Protein AF-A0A954MUM0-F1 (afdb_monomer_lite)

Sequence (205 aa):
MTLSQLLKEIFRGDIQFRGEQYLKKEQVTLSRITSEDIHGLVTDGREYQTHLHRDDNDLRMYCSCRPDSKTDVLCKHVWGTILAVDQARILPSSIKPGYLPPFAVASDGFSATEIDWDDDDLDFPTGGGQRYQMPTTQAIAAPSLRVWDEQLLKLRETLHAKDSARSTETREREIRYEIDLTLSREQGQLVIETSQRQRRGNGEW

Foldseek 3Di:
DAQCVLCVVVADPVLLVLLVVQLVVVQKDWDDADQFKTWIWGPDVHIKIKMWGHDQQDIAIDIPV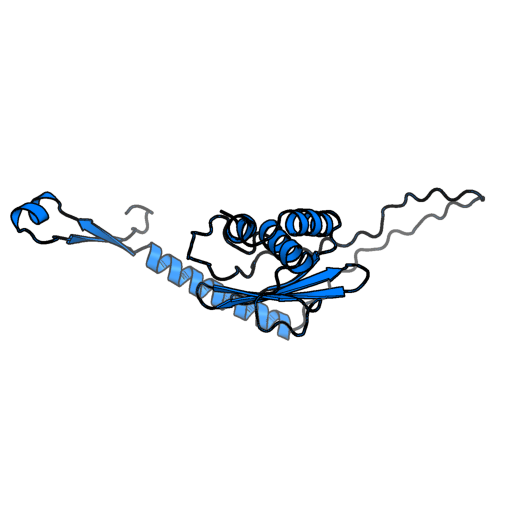CHPDPGHDRGSRRSNHSVVLRVVPQDPPDDDRRGDGGRHPPPDDPPVPPPPPDDDDDDDDDDDDDDDDDDDDDDDDDDDDDPVVVVVVVVVVVVVVVVVVVVVQVVQKDKDWDWDPVVCVVVVHTDIDIDIHGQDPVRHD

Radius of gyration: 26.94 Å; chains: 1; bounding box: 59×34×96 Å

pLDDT: mean 76.28, std 19.37, range [31.67, 96.06]

Structure (mmCIF, N/CA/C/O backbone):
data_AF-A0A954MUM0-F1
#
_entry.id   AF-A0A954MUM0-F1
#
loop_
_atom_site.group_PDB
_atom_site.id
_atom_site.type_symbol
_atom_site.label_atom_id
_atom_site.label_alt_id
_atom_site.label_comp_id
_atom_site.label_asym_id
_atom_site.label_entity_id
_atom_site.label_seq_id
_atom_site.pdbx_PDB_ins_code
_atom_site.Cartn_x
_atom_site.Cartn_y
_atom_site.Cartn_z
_atom_site.occupancy
_atom_site.B_iso_or_equiv
_atom_site.auth_seq_id
_atom_site.auth_comp_id
_atom_site.auth_asym_id
_atom_site.auth_atom_id
_atom_site.pdbx_PDB_model_num
ATOM 1 N N . MET A 1 1 ? -0.939 9.458 8.359 1.00 77.69 1 MET A N 1
ATOM 2 C CA . MET A 1 1 ? 0.358 8.904 7.936 1.00 77.69 1 MET A CA 1
ATOM 3 C C . MET A 1 1 ? 0.092 7.974 6.773 1.00 77.69 1 MET A C 1
ATOM 5 O O . MET A 1 1 ? -0.854 7.200 6.867 1.00 77.69 1 MET A O 1
ATOM 9 N N . THR A 1 2 ? 0.852 8.095 5.690 1.00 88.81 2 THR A N 1
ATOM 10 C CA . THR A 1 2 ? 0.764 7.200 4.523 1.00 88.81 2 THR A CA 1
ATOM 11 C C . THR A 1 2 ? 1.683 5.982 4.701 1.00 88.81 2 THR A C 1
ATOM 13 O O . THR A 1 2 ? 2.445 5.927 5.674 1.00 88.81 2 THR A O 1
ATOM 16 N N . LEU A 1 3 ? 1.631 4.997 3.798 1.00 88.44 3 LEU A N 1
ATOM 17 C CA . LEU A 1 3 ? 2.440 3.778 3.908 1.00 88.44 3 LEU A CA 1
ATOM 18 C C . LEU A 1 3 ? 3.936 4.089 3.812 1.00 88.44 3 LEU A C 1
ATOM 20 O O . LEU A 1 3 ? 4.728 3.599 4.620 1.00 88.44 3 LEU A O 1
ATOM 24 N N . SER A 1 4 ? 4.324 4.962 2.881 1.00 91.81 4 SER A N 1
ATOM 25 C CA . SER A 1 4 ? 5.713 5.409 2.748 1.00 91.81 4 SER A CA 1
ATOM 26 C C . SER A 1 4 ? 6.204 6.120 4.006 1.00 91.81 4 SER A C 1
ATOM 28 O O . SER A 1 4 ? 7.329 5.886 4.429 1.00 91.81 4 SER A O 1
ATOM 30 N N . GLN A 1 5 ? 5.368 6.927 4.666 1.00 91.25 5 GLN A N 1
ATOM 31 C CA . GLN A 1 5 ? 5.743 7.599 5.914 1.00 91.25 5 GLN A CA 1
ATOM 32 C C . GLN A 1 5 ? 5.993 6.613 7.060 1.00 91.25 5 GLN A C 1
ATOM 34 O O . GLN A 1 5 ? 6.896 6.846 7.858 1.00 91.25 5 GLN A O 1
ATOM 39 N N . LEU A 1 6 ? 5.226 5.520 7.131 1.00 89.50 6 LEU A N 1
ATOM 40 C CA . LEU A 1 6 ? 5.405 4.476 8.143 1.00 89.50 6 LEU A CA 1
ATOM 41 C C . LEU A 1 6 ? 6.699 3.686 7.914 1.00 89.50 6 LEU A C 1
ATOM 43 O O . LEU A 1 6 ? 7.429 3.405 8.861 1.00 89.50 6 LEU A O 1
ATOM 47 N N . LEU A 1 7 ? 7.001 3.352 6.658 1.00 90.19 7 LEU A N 1
ATOM 48 C CA . LEU A 1 7 ? 8.138 2.497 6.306 1.00 90.19 7 LEU A CA 1
ATOM 49 C C . LEU A 1 7 ? 9.439 3.271 6.061 1.00 90.19 7 LEU A C 1
ATOM 51 O O . LEU A 1 7 ? 10.494 2.655 5.924 1.00 90.19 7 LEU A O 1
ATOM 55 N N . LYS A 1 8 ? 9.392 4.607 6.021 1.00 91.75 8 LYS A N 1
ATOM 56 C CA . LYS A 1 8 ? 10.524 5.466 5.650 1.00 91.75 8 LYS A CA 1
ATOM 57 C C . LYS A 1 8 ? 11.804 5.146 6.420 1.00 91.75 8 LYS A C 1
ATOM 59 O O . LYS A 1 8 ? 12.859 5.035 5.808 1.00 91.75 8 LYS A O 1
ATOM 64 N N . GLU A 1 9 ? 11.710 4.953 7.731 1.00 90.94 9 GLU A N 1
ATOM 65 C CA . GLU A 1 9 ? 12.871 4.700 8.600 1.00 90.94 9 GLU A CA 1
ATOM 66 C C . GLU A 1 9 ? 13.565 3.357 8.312 1.00 90.94 9 GLU A C 1
ATOM 68 O O . GLU A 1 9 ? 14.752 3.193 8.586 1.00 90.94 9 GLU A O 1
ATOM 73 N N . ILE A 1 10 ? 12.848 2.397 7.719 1.00 91.56 10 ILE A N 1
ATOM 74 C CA . ILE A 1 10 ? 13.381 1.071 7.381 1.00 91.56 10 ILE A CA 1
ATOM 75 C C . ILE A 1 10 ? 14.191 1.132 6.074 1.00 91.56 10 ILE A C 1
ATOM 77 O O . ILE A 1 10 ? 15.144 0.374 5.877 1.00 91.56 10 ILE A O 1
ATOM 81 N N . PHE A 1 11 ? 13.853 2.058 5.173 1.00 93.19 11 PHE A N 1
ATOM 82 C CA . PHE A 1 11 ? 14.536 2.230 3.893 1.00 93.19 11 PHE A CA 1
ATOM 83 C C . PHE A 1 11 ? 15.667 3.251 4.003 1.00 93.19 11 PHE A C 1
ATOM 85 O O . PHE A 1 11 ? 15.489 4.366 4.481 1.00 93.19 11 PHE A O 1
ATOM 92 N N . ARG A 1 12 ? 16.847 2.924 3.472 1.00 93.62 12 ARG A N 1
ATOM 93 C CA . ARG A 1 12 ? 17.963 3.880 3.408 1.00 93.62 12 ARG A CA 1
ATOM 94 C C . ARG A 1 12 ? 17.655 5.027 2.439 1.00 93.62 12 ARG A C 1
ATOM 96 O O . ARG A 1 12 ? 17.023 4.815 1.406 1.00 93.62 12 ARG A O 1
ATOM 103 N N . GLY A 1 13 ? 18.158 6.229 2.728 1.00 92.06 13 GLY A N 1
ATOM 104 C CA . GLY A 1 13 ? 17.867 7.433 1.935 1.00 92.06 13 GLY A CA 1
ATOM 105 C C . GLY A 1 13 ? 18.250 7.343 0.450 1.00 92.06 13 GLY A C 1
ATOM 106 O O . GLY A 1 13 ? 17.550 7.888 -0.398 1.00 92.06 13 GLY A O 1
ATOM 107 N N . ASP A 1 14 ? 19.305 6.601 0.098 1.00 93.44 14 ASP A N 1
ATOM 108 C CA . ASP A 1 14 ? 19.694 6.363 -1.299 1.00 93.44 14 ASP A CA 1
ATOM 109 C C . ASP A 1 14 ? 18.697 5.461 -2.045 1.00 93.44 14 ASP A C 1
ATOM 111 O O . ASP A 1 14 ? 18.434 5.664 -3.233 1.00 93.44 14 ASP A O 1
ATOM 115 N N . ILE A 1 15 ? 18.103 4.492 -1.342 1.00 94.00 15 ILE A N 1
ATOM 116 C CA . ILE A 1 15 ? 17.028 3.646 -1.867 1.00 94.00 15 ILE A CA 1
ATOM 117 C C . ILE A 1 15 ? 15.757 4.475 -2.046 1.00 94.00 15 ILE A C 1
ATOM 119 O O . ILE A 1 15 ? 15.122 4.372 -3.098 1.00 94.00 15 ILE A O 1
ATOM 123 N N . GLN A 1 16 ? 15.435 5.322 -1.060 1.00 94.00 16 GLN A N 1
ATOM 124 C CA . GLN A 1 16 ? 14.274 6.208 -1.120 1.00 94.00 16 GLN A CA 1
ATOM 125 C C . GLN A 1 16 ? 14.349 7.128 -2.342 1.00 94.00 16 GLN A C 1
ATOM 127 O O . GLN A 1 16 ? 13.458 7.113 -3.192 1.00 94.00 16 GLN A O 1
ATOM 132 N N . PHE A 1 17 ? 15.471 7.843 -2.483 1.00 94.06 17 PHE A N 1
ATOM 133 C CA . PHE A 1 17 ? 15.709 8.757 -3.597 1.00 94.06 17 PHE A CA 1
ATOM 134 C C . PHE A 1 17 ? 15.590 8.053 -4.952 1.00 94.06 17 PHE A C 1
ATOM 136 O O . PHE A 1 17 ? 14.949 8.564 -5.864 1.00 94.06 17 PHE A O 1
ATOM 143 N N . ARG A 1 18 ? 16.175 6.857 -5.100 1.00 92.56 18 ARG A N 1
ATOM 144 C CA . ARG A 1 18 ? 16.083 6.097 -6.354 1.00 92.56 18 ARG A CA 1
ATOM 145 C C . ARG A 1 18 ? 14.659 5.633 -6.644 1.00 92.56 18 ARG A C 1
ATOM 147 O O . ARG A 1 18 ? 14.229 5.759 -7.783 1.00 92.56 18 ARG A O 1
ATOM 154 N N . GLY A 1 19 ? 13.929 5.115 -5.655 1.00 90.00 19 GLY A N 1
ATOM 155 C CA . GLY A 1 19 ? 12.542 4.681 -5.861 1.00 90.00 19 GLY A CA 1
ATOM 156 C C . GLY A 1 19 ? 11.603 5.834 -6.233 1.00 90.00 19 GLY A C 1
ATOM 157 O O . GLY A 1 19 ? 10.764 5.659 -7.111 1.00 90.00 19 GLY A O 1
ATOM 158 N N . GLU A 1 20 ? 11.811 7.036 -5.683 1.00 92.12 20 GLU A N 1
ATOM 159 C CA . GLU A 1 20 ? 11.089 8.243 -6.118 1.00 92.12 20 GLU A CA 1
ATOM 160 C C . GLU A 1 20 ? 11.337 8.578 -7.596 1.00 92.12 20 GLU A C 1
ATOM 162 O O . GLU A 1 20 ? 10.422 9.014 -8.291 1.00 92.12 20 GLU A O 1
ATOM 167 N N . GLN A 1 21 ? 12.558 8.365 -8.102 1.00 92.38 21 GLN A N 1
ATOM 168 C CA . GLN A 1 21 ? 12.866 8.585 -9.520 1.00 92.38 21 GLN A CA 1
ATOM 169 C C . GLN A 1 21 ? 12.127 7.598 -10.430 1.00 92.38 21 GLN A C 1
ATOM 171 O O . GLN A 1 21 ? 11.706 7.993 -11.513 1.00 92.38 21 GLN A O 1
ATOM 176 N N . TYR A 1 22 ? 11.948 6.342 -10.008 1.00 87.69 22 TYR A N 1
ATOM 177 C CA . TYR A 1 22 ? 11.169 5.364 -10.779 1.00 87.69 22 TYR A CA 1
ATOM 178 C C . TYR A 1 22 ? 9.690 5.743 -10.838 1.00 87.69 22 TYR A C 1
ATOM 180 O O . TYR A 1 22 ? 9.093 5.669 -11.908 1.00 87.69 22 TYR A O 1
ATOM 188 N N . LEU A 1 23 ? 9.121 6.216 -9.724 1.00 87.69 23 LEU A N 1
ATOM 189 C CA . LEU A 1 23 ? 7.738 6.691 -9.700 1.00 87.69 23 LEU A CA 1
ATOM 190 C C . LEU A 1 23 ? 7.541 7.921 -10.596 1.00 87.69 23 LEU A C 1
ATOM 192 O O . LEU A 1 23 ? 6.615 7.950 -11.396 1.00 87.69 23 LEU A O 1
ATOM 196 N N . LYS A 1 24 ? 8.438 8.914 -10.514 1.00 88.06 24 LYS A N 1
ATOM 197 C CA . LYS A 1 24 ? 8.378 10.132 -11.348 1.00 88.06 24 LYS A CA 1
ATOM 198 C C . LYS A 1 24 ? 8.493 9.854 -12.845 1.00 88.06 24 LYS A C 1
ATOM 200 O O . LYS A 1 24 ? 8.050 10.667 -13.641 1.00 88.06 24 LYS A O 1
ATOM 205 N N . LYS A 1 25 ? 9.130 8.743 -13.216 1.00 89.62 25 LYS A N 1
ATOM 206 C CA . LYS A 1 25 ? 9.261 8.283 -14.603 1.00 89.62 25 LYS A CA 1
ATOM 207 C C . LYS A 1 25 ? 8.137 7.334 -15.026 1.00 89.62 25 LYS A C 1
ATOM 209 O O . LYS A 1 25 ? 8.258 6.733 -16.085 1.00 89.62 25 LYS A O 1
ATOM 214 N N . GLU A 1 26 ? 7.122 7.139 -14.181 1.00 84.25 26 GLU A N 1
ATOM 215 C CA . GLU A 1 26 ? 5.988 6.234 -14.421 1.00 84.25 26 GLU A CA 1
ATOM 216 C C . GLU A 1 26 ? 6.420 4.785 -14.708 1.00 84.25 26 GLU A C 1
ATOM 218 O O . GLU A 1 26 ? 5.726 4.006 -15.351 1.00 84.25 26 GLU A O 1
ATOM 223 N N . GLN A 1 27 ? 7.577 4.383 -14.174 1.00 88.25 27 GLN A N 1
ATOM 224 C CA . GLN A 1 27 ? 8.149 3.046 -14.368 1.00 88.25 27 GLN A CA 1
ATOM 225 C C . GLN A 1 27 ? 7.594 2.020 -13.377 1.00 88.25 27 GLN A C 1
ATOM 227 O O . GLN A 1 27 ? 8.182 0.953 -13.218 1.00 88.25 27 GLN A O 1
ATOM 232 N N . VAL A 1 28 ? 6.515 2.351 -12.667 1.00 91.00 28 VAL A N 1
ATOM 233 C CA . VAL A 1 28 ? 5.901 1.517 -11.633 1.00 91.00 28 VAL A CA 1
ATOM 234 C C . VAL A 1 28 ? 4.419 1.373 -11.947 1.00 91.00 28 VAL A C 1
ATOM 236 O O . VAL A 1 28 ? 3.681 2.354 -11.922 1.00 91.00 28 VAL A O 1
ATOM 239 N N . THR A 1 29 ? 3.972 0.144 -12.189 1.00 90.69 29 THR A N 1
ATOM 240 C CA . THR A 1 29 ? 2.566 -0.172 -12.459 1.00 90.69 29 THR A CA 1
ATOM 241 C C . THR A 1 29 ? 2.057 -1.172 -11.432 1.00 90.69 29 THR A C 1
ATOM 243 O O . THR A 1 29 ? 2.713 -2.174 -11.150 1.00 90.69 29 THR A O 1
ATOM 246 N N . LEU A 1 30 ? 0.877 -0.922 -10.869 1.00 91.12 30 LEU A N 1
ATOM 247 C CA . LEU A 1 30 ? 0.202 -1.856 -9.969 1.00 91.12 30 LEU A CA 1
ATOM 248 C C . LEU A 1 30 ? -0.739 -2.730 -10.797 1.00 91.12 30 LEU A C 1
ATOM 250 O O . LEU A 1 30 ? -1.617 -2.212 -11.479 1.00 91.12 30 LEU A O 1
ATOM 254 N N . SER A 1 31 ? -0.530 -4.045 -10.779 1.00 88.62 31 SER A N 1
ATOM 255 C CA . SER A 1 31 ? -1.233 -4.978 -11.671 1.00 88.62 31 SER A CA 1
ATOM 256 C C . SER A 1 31 ? -2.409 -5.674 -10.996 1.00 88.62 31 SER A C 1
ATOM 258 O O . SER A 1 31 ? -3.474 -5.820 -11.592 1.00 88.62 31 SER A O 1
ATOM 260 N N . ARG A 1 32 ? -2.235 -6.108 -9.743 1.00 86.44 32 ARG A N 1
ATOM 261 C CA . ARG A 1 32 ? -3.269 -6.802 -8.969 1.00 86.44 32 ARG A CA 1
ATOM 262 C C . ARG A 1 32 ? -3.270 -6.305 -7.535 1.00 86.44 32 ARG A C 1
ATOM 264 O O . ARG A 1 32 ? -2.237 -6.331 -6.873 1.00 86.44 32 ARG A O 1
ATOM 271 N N . ILE A 1 33 ? -4.446 -5.903 -7.068 1.00 89.88 33 ILE A N 1
ATOM 272 C CA . ILE A 1 33 ? -4.680 -5.411 -5.711 1.00 89.88 33 ILE A CA 1
ATOM 273 C C . ILE A 1 33 ? -5.808 -6.250 -5.114 1.00 89.88 33 ILE A C 1
ATOM 275 O O . ILE A 1 33 ? -6.883 -6.378 -5.700 1.00 89.88 33 ILE A O 1
ATOM 279 N N . THR A 1 34 ? -5.546 -6.851 -3.966 1.00 88.06 34 THR A N 1
ATOM 280 C CA . THR A 1 34 ? -6.517 -7.566 -3.130 1.00 88.06 34 THR A CA 1
ATOM 281 C C . THR A 1 34 ? -6.446 -6.992 -1.719 1.00 88.06 34 THR A C 1
ATOM 283 O O . THR A 1 34 ? -5.603 -6.140 -1.478 1.00 88.06 34 THR A O 1
ATOM 286 N N . SER A 1 35 ? -7.285 -7.443 -0.784 1.00 86.44 35 SER A N 1
ATOM 287 C CA . SER A 1 35 ? -7.239 -6.933 0.595 1.00 86.44 35 SER A CA 1
ATOM 288 C C . SER A 1 35 ? -5.918 -7.223 1.316 1.00 86.44 35 SER A C 1
ATOM 290 O O . SER A 1 35 ? -5.521 -6.436 2.175 1.00 86.44 35 SER A O 1
ATOM 292 N N . GLU A 1 36 ? -5.227 -8.305 0.936 1.00 89.12 36 GLU A N 1
ATOM 293 C CA . GLU A 1 36 ? -3.989 -8.758 1.584 1.00 89.12 36 GLU A CA 1
ATOM 294 C C . GLU A 1 36 ? -2.748 -8.659 0.693 1.00 89.12 36 GLU A C 1
ATOM 296 O O . GLU A 1 36 ? -1.638 -8.619 1.202 1.00 89.12 36 GLU A O 1
ATOM 301 N N . ASP A 1 37 ? -2.908 -8.597 -0.627 1.00 91.56 37 ASP A N 1
ATOM 302 C CA . ASP A 1 37 ? -1.793 -8.652 -1.578 1.00 91.56 37 ASP A CA 1
ATOM 303 C C . ASP A 1 37 ? -1.834 -7.505 -2.583 1.00 91.56 37 ASP A C 1
ATOM 305 O O . ASP A 1 37 ? -2.868 -7.250 -3.211 1.00 91.56 37 ASP A O 1
ATOM 309 N N . ILE A 1 38 ? -0.676 -6.883 -2.809 1.00 93.00 38 ILE A N 1
ATOM 310 C CA . ILE A 1 38 ? -0.433 -5.950 -3.912 1.00 93.00 38 ILE A CA 1
ATOM 311 C C . ILE A 1 38 ? 0.723 -6.469 -4.758 1.00 93.00 38 ILE A C 1
ATOM 313 O O . ILE A 1 38 ? 1.843 -6.641 -4.275 1.00 93.00 38 ILE A O 1
ATOM 317 N N . HIS A 1 39 ? 0.464 -6.645 -6.050 1.00 93.62 39 HIS A N 1
ATOM 318 C CA . HIS A 1 39 ? 1.473 -6.955 -7.051 1.00 93.62 39 HIS A CA 1
ATOM 319 C C . HIS A 1 39 ? 1.816 -5.706 -7.862 1.00 93.62 39 HIS A C 1
ATOM 321 O O . HIS A 1 39 ? 0.933 -5.047 -8.420 1.00 93.62 39 HIS A O 1
ATOM 327 N N . GLY A 1 40 ? 3.109 -5.409 -7.949 1.00 92.62 40 GLY A N 1
ATOM 328 C CA . GLY A 1 40 ? 3.656 -4.335 -8.764 1.00 92.62 40 GLY A CA 1
ATOM 329 C C . GLY A 1 40 ? 4.614 -4.858 -9.830 1.00 92.62 40 GLY A C 1
ATOM 330 O O . GLY A 1 40 ? 5.221 -5.922 -9.695 1.00 92.62 40 GLY A O 1
ATOM 331 N N . LEU A 1 41 ? 4.747 -4.088 -10.902 1.00 94.62 41 LEU A N 1
ATOM 332 C CA . LEU A 1 41 ? 5.736 -4.271 -11.953 1.00 94.62 41 LEU A CA 1
ATOM 333 C C . LEU A 1 41 ? 6.579 -2.999 -12.033 1.00 94.62 41 LEU A C 1
ATOM 335 O O . LEU A 1 41 ? 6.029 -1.899 -12.097 1.00 94.62 41 LEU A O 1
ATOM 339 N N . VAL A 1 42 ? 7.903 -3.142 -12.001 1.00 93.62 42 VAL A N 1
ATOM 340 C CA . VAL A 1 42 ? 8.838 -2.017 -12.071 1.00 93.62 42 VAL A CA 1
ATOM 341 C C . VAL A 1 42 ? 9.822 -2.205 -13.214 1.00 93.62 42 VAL A C 1
ATOM 343 O O . VAL A 1 42 ? 10.568 -3.185 -13.236 1.00 93.62 42 VAL A O 1
ATOM 346 N N . THR A 1 43 ? 9.875 -1.244 -14.129 1.00 92.56 43 THR A N 1
ATOM 347 C CA . THR A 1 43 ? 10.754 -1.287 -15.302 1.00 92.56 43 THR A CA 1
ATOM 348 C C . THR A 1 43 ? 12.072 -0.575 -15.009 1.00 92.56 43 THR A C 1
ATOM 350 O O . THR A 1 43 ? 12.132 0.644 -14.930 1.00 92.56 43 THR A O 1
ATOM 353 N N . ASP A 1 44 ? 13.161 -1.332 -14.865 1.00 89.62 44 ASP A N 1
ATOM 354 C CA . ASP A 1 44 ? 14.515 -0.814 -14.604 1.00 89.62 44 ASP A CA 1
ATOM 355 C C . ASP A 1 44 ? 15.510 -1.488 -15.561 1.00 89.62 44 ASP A C 1
ATOM 357 O O . ASP A 1 44 ? 16.273 -2.387 -15.193 1.00 89.62 44 ASP A O 1
ATOM 361 N N . GLY A 1 45 ? 15.379 -1.152 -16.849 1.00 88.69 45 GLY A N 1
ATOM 362 C CA . GLY A 1 45 ? 16.028 -1.829 -17.985 1.00 88.69 45 GLY A CA 1
ATOM 363 C C . GLY A 1 45 ? 15.453 -3.215 -18.311 1.00 88.69 45 GLY A C 1
ATOM 364 O O . GLY A 1 45 ? 15.578 -3.695 -19.432 1.00 88.69 45 GLY A O 1
ATOM 365 N N . ARG A 1 46 ? 14.808 -3.848 -17.334 1.00 91.06 46 ARG A N 1
ATOM 366 C CA . ARG A 1 46 ? 14.017 -5.079 -17.415 1.00 91.06 46 ARG A CA 1
ATOM 367 C C . ARG A 1 46 ? 12.912 -4.999 -16.367 1.00 91.06 46 ARG A C 1
ATOM 369 O O . ARG A 1 46 ? 13.010 -4.204 -15.430 1.00 91.06 46 ARG A O 1
ATOM 376 N N . GLU A 1 47 ? 11.874 -5.800 -16.542 1.00 92.69 47 GLU A N 1
ATOM 377 C CA . GLU A 1 47 ? 10.731 -5.815 -15.637 1.00 92.69 47 GLU A CA 1
ATOM 378 C C . GLU A 1 47 ? 11.048 -6.617 -14.371 1.00 92.69 47 GLU A C 1
ATOM 380 O O . GLU A 1 47 ? 11.471 -7.775 -14.425 1.00 92.69 47 GLU A O 1
ATOM 385 N N . TYR A 1 48 ? 10.836 -5.990 -13.218 1.00 94.00 48 TYR A N 1
ATOM 386 C CA . TYR A 1 48 ? 10.925 -6.617 -11.908 1.00 94.00 48 TYR A CA 1
ATOM 387 C C . TYR A 1 48 ? 9.539 -6.682 -11.283 1.00 94.00 48 TYR A C 1
ATOM 389 O O . TYR A 1 48 ? 8.804 -5.699 -11.275 1.00 94.00 48 TYR A O 1
ATOM 397 N N . GLN A 1 49 ? 9.196 -7.838 -10.732 1.00 94.50 49 GLN A N 1
ATOM 398 C CA . GLN A 1 49 ? 7.935 -8.048 -10.037 1.00 94.50 49 GLN A CA 1
ATOM 399 C C . GLN A 1 49 ? 8.141 -7.773 -8.554 1.00 94.50 49 GLN A C 1
ATOM 401 O O . GLN A 1 49 ? 9.056 -8.324 -7.936 1.00 94.50 49 GLN A O 1
ATOM 406 N N . THR A 1 50 ? 7.288 -6.930 -7.989 1.00 95.06 50 THR A N 1
ATOM 407 C CA . THR A 1 50 ? 7.232 -6.634 -6.561 1.00 95.06 50 THR A CA 1
ATOM 408 C C . THR A 1 50 ? 5.945 -7.188 -5.976 1.00 95.06 50 THR A C 1
ATOM 410 O O . THR A 1 50 ? 4.909 -7.254 -6.639 1.00 95.06 50 THR A O 1
ATOM 413 N N . HIS A 1 51 ? 6.020 -7.624 -4.726 1.00 93.94 51 HIS A N 1
ATOM 414 C CA . HIS A 1 51 ? 4.872 -8.152 -4.010 1.00 93.94 51 HIS A CA 1
ATOM 415 C C . HIS A 1 51 ? 4.879 -7.631 -2.577 1.00 93.94 51 HIS A C 1
ATOM 417 O O . HIS A 1 51 ? 5.887 -7.750 -1.876 1.00 93.94 51 HIS A O 1
ATOM 423 N N . LEU A 1 52 ? 3.766 -7.027 -2.173 1.00 93.38 52 LEU A N 1
ATOM 424 C CA . LEU A 1 52 ? 3.507 -6.574 -0.815 1.00 93.38 52 LEU A CA 1
ATOM 425 C C . LEU A 1 52 ? 2.388 -7.451 -0.257 1.00 93.38 52 LEU A C 1
ATOM 427 O O . LEU A 1 52 ? 1.265 -7.372 -0.747 1.00 93.38 52 LEU A O 1
ATOM 431 N N . HIS A 1 53 ? 2.711 -8.275 0.735 1.00 92.81 53 HIS A N 1
ATOM 432 C CA . HIS A 1 53 ? 1.759 -9.154 1.404 1.00 92.81 53 HIS A CA 1
ATOM 433 C C . HIS A 1 53 ? 1.524 -8.655 2.823 1.00 92.81 53 HIS A C 1
ATOM 435 O O . HIS A 1 53 ? 2.472 -8.466 3.589 1.00 92.81 53 HIS A O 1
ATOM 441 N N . ARG A 1 54 ? 0.266 -8.443 3.172 1.00 90.12 54 ARG A N 1
ATOM 442 C CA . ARG A 1 54 ? -0.184 -8.095 4.509 1.00 90.12 54 ARG A CA 1
ATOM 443 C C . ARG A 1 54 ? -0.514 -9.376 5.268 1.00 90.12 54 ARG A C 1
ATOM 445 O O . ARG A 1 54 ? -1.301 -10.192 4.807 1.00 90.12 54 ARG A O 1
ATOM 452 N N . ASP A 1 55 ? 0.076 -9.508 6.447 1.00 88.31 55 ASP A N 1
ATOM 453 C CA . ASP A 1 55 ? -0.153 -10.607 7.384 1.00 88.31 55 ASP A CA 1
ATOM 454 C C . ASP A 1 55 ? -0.611 -9.996 8.711 1.00 88.31 55 ASP A C 1
ATOM 456 O O . ASP A 1 55 ? 0.212 -9.576 9.524 1.00 88.31 55 ASP A O 1
ATOM 460 N N . ASP A 1 56 ? -1.932 -9.843 8.864 1.00 80.44 56 ASP A N 1
ATOM 461 C CA . ASP A 1 56 ? -2.626 -9.114 9.936 1.00 80.44 56 ASP A CA 1
ATOM 462 C C . ASP A 1 56 ? -2.145 -7.670 10.140 1.00 80.44 56 ASP A C 1
ATOM 464 O O . ASP A 1 56 ? -2.823 -6.709 9.774 1.00 80.44 56 ASP A O 1
ATOM 468 N N . ASN A 1 57 ? -0.982 -7.512 10.758 1.00 79.62 57 ASN A N 1
ATOM 469 C CA . ASN A 1 57 ? -0.391 -6.232 11.099 1.00 79.62 57 ASN A CA 1
ATOM 470 C C . ASN A 1 57 ? 1.015 -6.021 10.538 1.00 79.62 57 ASN A C 1
ATOM 472 O O . ASN A 1 57 ? 1.526 -4.900 10.570 1.00 79.62 57 ASN A O 1
ATOM 476 N N . ASP A 1 58 ? 1.623 -7.087 10.032 1.00 84.69 58 ASP A N 1
ATOM 477 C CA . ASP A 1 58 ? 2.944 -7.054 9.441 1.00 84.69 58 ASP A CA 1
ATOM 478 C C . ASP A 1 58 ? 2.838 -6.957 7.920 1.00 84.69 58 ASP A C 1
ATOM 480 O O . ASP A 1 58 ? 1.873 -7.407 7.294 1.00 84.69 58 ASP A O 1
ATOM 484 N N . LEU A 1 59 ? 3.854 -6.343 7.317 1.00 89.75 59 LEU A N 1
ATOM 485 C CA . LEU A 1 59 ? 3.973 -6.231 5.872 1.00 89.75 59 LEU A CA 1
ATOM 486 C C . LEU A 1 59 ? 5.220 -6.965 5.406 1.00 89.75 59 LEU A C 1
ATOM 488 O O . LEU A 1 59 ? 6.339 -6.525 5.670 1.00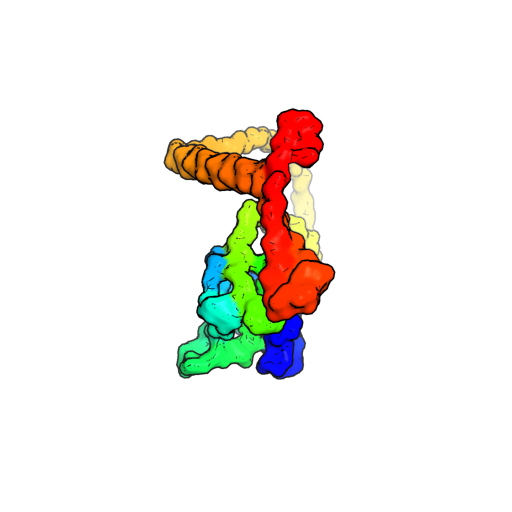 89.75 59 LEU A O 1
ATOM 492 N N . ARG A 1 60 ? 5.016 -8.046 4.658 1.00 92.25 60 ARG A N 1
ATOM 493 C CA . ARG A 1 60 ? 6.091 -8.779 3.996 1.00 92.25 60 ARG A CA 1
ATOM 494 C C . ARG A 1 60 ? 6.325 -8.227 2.602 1.00 92.25 60 ARG A C 1
ATOM 496 O O . ARG A 1 60 ? 5.385 -7.971 1.848 1.00 92.25 60 ARG A O 1
ATOM 503 N N . MET A 1 61 ? 7.592 -8.059 2.250 1.00 93.19 61 MET A N 1
ATOM 504 C CA . MET A 1 61 ? 8.002 -7.398 1.013 1.00 93.19 61 MET A CA 1
ATOM 505 C C . MET A 1 61 ? 8.912 -8.296 0.189 1.00 93.19 61 MET A C 1
ATOM 507 O O . MET A 1 61 ? 9.977 -8.720 0.641 1.00 93.19 61 MET A O 1
ATOM 511 N N . TYR A 1 62 ? 8.535 -8.518 -1.064 1.00 94.25 62 TYR A N 1
ATOM 512 C CA . TYR A 1 62 ? 9.301 -9.318 -2.008 1.00 94.25 62 TYR A CA 1
ATOM 513 C C . TYR A 1 62 ? 9.579 -8.549 -3.300 1.00 94.25 62 TYR A C 1
ATOM 515 O O . TYR A 1 62 ? 8.781 -7.722 -3.749 1.00 94.25 62 TYR A O 1
ATOM 523 N N . CYS A 1 63 ? 10.720 -8.850 -3.919 1.00 94.38 63 CYS A N 1
ATOM 524 C CA . CYS A 1 63 ? 11.049 -8.374 -5.254 1.00 94.38 63 CYS A CA 1
ATOM 525 C C . CYS A 1 63 ? 11.886 -9.395 -6.022 1.00 94.38 63 CYS A C 1
ATOM 527 O O . CYS A 1 63 ? 12.874 -9.923 -5.504 1.00 94.38 63 CYS A O 1
ATOM 529 N N . SER A 1 64 ? 11.565 -9.587 -7.302 1.00 93.62 64 SER A N 1
ATOM 530 C CA . SER A 1 64 ? 12.303 -10.483 -8.196 1.00 93.62 64 SER A CA 1
ATOM 531 C C . SER A 1 64 ? 13.741 -10.030 -8.480 1.00 93.62 64 SER A C 1
ATOM 533 O O . SER A 1 64 ? 14.537 -10.811 -8.995 1.00 93.62 64 SER A O 1
ATOM 535 N N . CYS A 1 65 ? 14.130 -8.801 -8.111 1.00 91.56 65 CYS A N 1
ATOM 536 C CA . CYS A 1 65 ? 15.524 -8.357 -8.197 1.00 91.56 65 CYS A CA 1
ATOM 537 C C . CYS A 1 65 ? 16.453 -9.121 -7.239 1.00 91.56 65 CYS A C 1
ATOM 539 O O . CYS A 1 65 ? 17.675 -9.051 -7.380 1.00 91.56 65 CYS A O 1
ATOM 541 N N . ARG A 1 66 ? 15.888 -9.797 -6.229 1.00 88.94 66 ARG A N 1
ATOM 542 C CA . ARG A 1 66 ? 16.627 -10.586 -5.244 1.00 88.94 66 ARG A CA 1
ATOM 543 C C . ARG A 1 66 ? 15.828 -11.844 -4.872 1.00 88.94 66 ARG A C 1
ATOM 545 O O . ARG A 1 66 ? 15.283 -11.912 -3.777 1.00 88.94 66 ARG A O 1
ATOM 552 N N . PRO A 1 67 ? 15.752 -12.836 -5.774 1.00 77.12 67 PRO A N 1
ATOM 553 C CA . PRO A 1 67 ? 14.826 -13.960 -5.636 1.00 77.12 67 PRO A CA 1
ATOM 554 C C . PRO A 1 67 ? 15.133 -14.871 -4.437 1.00 77.12 67 PRO A C 1
ATOM 556 O O . PRO A 1 67 ? 14.212 -15.448 -3.872 1.00 77.12 67 PRO A O 1
ATOM 559 N N . ASP A 1 68 ? 16.397 -14.956 -4.008 1.00 77.12 68 ASP A N 1
ATOM 560 C CA . ASP A 1 68 ? 16.849 -15.870 -2.945 1.00 77.12 68 ASP A CA 1
ATOM 561 C C . ASP A 1 68 ? 16.743 -15.289 -1.521 1.00 77.12 68 ASP A C 1
ATOM 563 O O . ASP A 1 68 ? 17.329 -15.814 -0.568 1.00 77.12 68 ASP A O 1
ATOM 567 N N . SER A 1 69 ? 16.048 -14.164 -1.342 1.00 77.31 69 SER A N 1
ATOM 568 C CA . SER A 1 69 ? 15.909 -13.546 -0.025 1.00 77.31 69 SER A CA 1
ATOM 569 C C . SER A 1 69 ? 14.943 -14.334 0.862 1.00 77.31 69 SER A C 1
ATOM 571 O O . SER A 1 69 ? 13.754 -14.431 0.573 1.00 77.31 69 SER A O 1
ATOM 573 N N . LYS A 1 70 ? 15.437 -14.830 2.000 1.00 73.88 70 LYS A N 1
ATOM 574 C CA . LYS A 1 70 ? 14.601 -15.413 3.070 1.00 73.88 70 LYS A CA 1
ATOM 575 C C . LYS A 1 70 ? 13.951 -14.361 3.980 1.00 73.88 70 LYS A C 1
ATOM 577 O O . LYS A 1 70 ? 13.190 -14.715 4.872 1.00 73.88 70 LYS A O 1
ATOM 582 N N . THR A 1 71 ? 14.301 -13.094 3.788 1.00 83.12 71 THR A N 1
ATOM 583 C CA . THR A 1 71 ? 13.853 -11.936 4.569 1.00 83.12 71 THR A CA 1
ATOM 584 C C . THR A 1 71 ? 13.254 -10.892 3.639 1.00 83.12 71 THR A C 1
ATOM 586 O O . THR A 1 71 ? 13.485 -10.949 2.429 1.00 83.12 71 THR A O 1
ATOM 589 N N . ASP A 1 72 ? 12.579 -9.897 4.209 1.00 85.81 72 ASP A N 1
ATOM 590 C CA . ASP A 1 72 ? 12.017 -8.789 3.444 1.00 85.81 72 ASP A CA 1
ATOM 591 C C . ASP A 1 72 ? 13.064 -8.077 2.581 1.00 85.81 72 ASP A C 1
ATOM 593 O O . ASP A 1 72 ? 14.187 -7.777 3.010 1.00 85.81 72 ASP A O 1
ATOM 597 N N . VAL A 1 73 ? 12.687 -7.813 1.330 1.00 90.12 73 VAL A N 1
ATOM 598 C CA . VAL A 1 73 ? 13.562 -7.170 0.351 1.00 90.12 73 VAL A CA 1
ATOM 599 C C . VAL A 1 73 ? 13.390 -5.661 0.416 1.00 90.12 73 VAL A C 1
ATOM 601 O O . VAL A 1 73 ? 12.433 -5.094 -0.102 1.00 90.12 73 VAL A O 1
ATOM 604 N N . LEU A 1 74 ? 14.389 -4.988 0.977 1.00 93.25 74 LEU A N 1
ATOM 605 C CA . LEU A 1 74 ? 14.477 -3.530 0.970 1.00 93.25 74 LEU A CA 1
ATOM 606 C C . LEU A 1 74 ? 15.262 -3.074 -0.263 1.00 93.25 74 LEU A C 1
ATOM 608 O O . LEU A 1 74 ? 16.488 -2.950 -0.237 1.00 93.25 74 LEU A O 1
ATOM 612 N N . CYS A 1 75 ? 14.564 -2.867 -1.376 1.00 94.62 75 CYS A N 1
ATOM 613 C CA . CYS A 1 75 ? 15.166 -2.377 -2.613 1.00 94.62 75 CYS A CA 1
ATOM 614 C C . CYS A 1 75 ? 14.398 -1.185 -3.191 1.00 94.62 75 CYS A C 1
ATOM 616 O O . CYS A 1 75 ? 13.293 -0.845 -2.768 1.00 94.62 75 CYS A O 1
ATOM 618 N N . LYS A 1 76 ? 14.998 -0.554 -4.201 1.00 94.44 76 LYS A N 1
ATOM 619 C CA . LYS A 1 76 ? 14.437 0.627 -4.869 1.00 94.44 76 LYS A CA 1
ATOM 620 C C . LYS A 1 76 ? 13.122 0.340 -5.603 1.00 94.44 76 LYS A C 1
ATOM 622 O O . LYS A 1 76 ? 12.280 1.224 -5.685 1.00 94.44 76 LYS A O 1
ATOM 627 N N . HIS A 1 77 ? 12.931 -0.890 -6.087 1.00 95.44 77 HIS A N 1
ATOM 628 C CA . HIS A 1 77 ? 11.706 -1.309 -6.774 1.00 95.44 77 HIS A CA 1
ATOM 629 C C . HIS A 1 77 ? 10.535 -1.460 -5.794 1.00 95.44 77 HIS A C 1
ATOM 631 O O . HIS A 1 77 ? 9.449 -0.947 -6.054 1.00 95.44 77 HIS A O 1
ATOM 637 N N . VAL A 1 78 ? 10.771 -2.088 -4.634 1.00 95.62 78 VAL A N 1
ATOM 638 C CA . VAL A 1 78 ? 9.770 -2.188 -3.554 1.00 95.62 78 VAL A CA 1
ATOM 639 C C . VAL A 1 78 ? 9.394 -0.799 -3.056 1.00 95.62 78 VAL A C 1
ATOM 641 O O . VAL A 1 78 ? 8.210 -0.493 -2.963 1.00 95.62 78 VAL A O 1
ATOM 644 N N . TRP A 1 79 ? 10.379 0.076 -2.822 1.00 96.06 79 TRP A N 1
ATOM 645 C CA . TRP A 1 79 ? 10.098 1.455 -2.418 1.00 96.06 79 TRP A CA 1
ATOM 646 C C . TRP A 1 79 ? 9.259 2.212 -3.455 1.00 96.06 79 TRP A C 1
ATOM 648 O O . TRP A 1 79 ? 8.267 2.838 -3.098 1.00 96.06 79 TRP A O 1
ATOM 658 N N . GLY A 1 80 ? 9.601 2.105 -4.744 1.00 94.75 80 GLY A N 1
ATOM 659 C CA . GLY A 1 80 ? 8.796 2.690 -5.821 1.00 94.75 80 GLY A CA 1
ATOM 660 C C . GLY A 1 80 ? 7.353 2.175 -5.821 1.00 94.75 80 GLY A C 1
ATOM 661 O O . GLY A 1 80 ? 6.423 2.957 -5.985 1.00 94.75 80 GLY A O 1
ATOM 662 N N . THR A 1 81 ? 7.161 0.882 -5.544 1.00 94.88 81 THR A N 1
ATOM 663 C CA . THR A 1 81 ? 5.827 0.270 -5.415 1.00 94.88 81 THR A CA 1
ATOM 664 C C . THR A 1 81 ? 5.059 0.841 -4.223 1.00 94.88 81 THR A C 1
ATOM 666 O O . THR A 1 81 ? 3.904 1.215 -4.374 1.00 94.88 81 THR A O 1
ATOM 669 N N . ILE A 1 82 ? 5.697 0.982 -3.056 1.00 94.25 82 ILE A N 1
ATOM 670 C CA . ILE A 1 82 ? 5.088 1.593 -1.860 1.00 94.25 82 ILE A CA 1
ATOM 671 C C . ILE A 1 82 ? 4.627 3.028 -2.146 1.00 94.25 82 ILE A C 1
ATOM 673 O O . ILE A 1 82 ? 3.529 3.418 -1.753 1.00 94.25 82 ILE A O 1
ATOM 677 N N . LEU A 1 83 ? 5.438 3.814 -2.859 1.00 94.06 83 LEU A N 1
ATOM 678 C CA . LEU A 1 83 ? 5.048 5.168 -3.245 1.00 94.06 83 LEU A CA 1
ATOM 679 C C . LEU A 1 83 ? 3.883 5.176 -4.246 1.00 94.06 83 LEU A C 1
ATOM 681 O O . LEU A 1 83 ? 2.992 6.014 -4.127 1.00 94.06 83 LEU A O 1
ATOM 685 N N . ALA A 1 84 ? 3.861 4.238 -5.197 1.00 92.25 84 ALA A N 1
ATOM 686 C CA . ALA A 1 84 ? 2.748 4.089 -6.134 1.00 92.25 84 ALA A CA 1
ATOM 687 C C . ALA A 1 84 ? 1.442 3.727 -5.409 1.00 92.25 84 ALA A C 1
ATOM 689 O O . ALA A 1 84 ? 0.385 4.250 -5.752 1.00 92.25 84 ALA A O 1
ATOM 690 N N . VAL A 1 85 ? 1.515 2.891 -4.368 1.00 91.38 85 VAL A N 1
ATOM 691 C CA . VAL A 1 85 ? 0.369 2.548 -3.508 1.00 91.38 85 VAL A CA 1
ATOM 692 C C . VAL A 1 85 ? -0.184 3.781 -2.794 1.00 91.38 85 VAL A C 1
ATOM 694 O O . VAL A 1 85 ? -1.401 3.986 -2.772 1.00 91.38 85 VAL A O 1
ATOM 697 N N . ASP A 1 86 ? 0.697 4.629 -2.261 1.00 90.44 86 ASP A N 1
ATOM 698 C CA . ASP A 1 86 ? 0.307 5.897 -1.639 1.00 90.44 86 ASP A CA 1
ATOM 699 C C . ASP A 1 86 ? -0.318 6.869 -2.655 1.00 90.44 86 ASP A C 1
ATOM 701 O O . ASP A 1 86 ? -1.343 7.489 -2.362 1.00 90.44 86 ASP A O 1
ATOM 705 N N . GLN A 1 87 ? 0.254 6.981 -3.860 1.00 89.00 87 GLN A N 1
ATOM 706 C CA . GLN A 1 87 ? -0.265 7.843 -4.929 1.00 89.00 87 GLN A CA 1
ATOM 707 C C . GLN A 1 87 ? -1.643 7.380 -5.421 1.00 89.00 87 GLN A C 1
ATOM 709 O O . GLN A 1 87 ? -2.533 8.206 -5.629 1.00 89.00 87 GLN A O 1
ATOM 714 N N . ALA A 1 88 ? -1.834 6.066 -5.547 1.00 85.56 88 ALA A N 1
ATOM 715 C CA . ALA A 1 88 ? -3.095 5.446 -5.942 1.00 85.56 88 ALA A CA 1
ATOM 716 C C . ALA A 1 88 ? -4.160 5.460 -4.826 1.00 85.56 88 ALA A C 1
ATOM 718 O O . ALA A 1 88 ? -5.298 5.072 -5.071 1.00 85.56 88 ALA A O 1
ATOM 719 N N . ARG A 1 89 ? -3.813 5.908 -3.606 1.00 84.06 89 ARG A N 1
ATOM 720 C CA . ARG A 1 89 ? -4.697 5.933 -2.423 1.00 84.06 89 ARG A CA 1
ATOM 721 C C . ARG A 1 89 ? -5.375 4.585 -2.141 1.00 84.06 89 ARG A C 1
ATOM 723 O O . ARG A 1 89 ? -6.518 4.541 -1.693 1.00 84.06 89 ARG A O 1
ATOM 730 N N . ILE A 1 90 ? -4.653 3.489 -2.384 1.00 82.81 90 ILE A N 1
ATOM 731 C CA . ILE A 1 90 ? -5.126 2.118 -2.121 1.00 82.81 90 ILE A CA 1
ATOM 732 C C . ILE A 1 90 ? -5.301 1.883 -0.618 1.00 82.81 90 ILE A C 1
ATOM 734 O O . ILE A 1 90 ? -6.124 1.083 -0.192 1.00 82.81 90 ILE A O 1
ATOM 738 N N . LEU A 1 91 ? -4.536 2.587 0.213 1.00 80.75 91 LEU A N 1
ATOM 739 C CA . LEU A 1 91 ? -4.718 2.596 1.658 1.00 80.75 91 LEU A CA 1
ATOM 740 C C . LEU A 1 91 ? -5.459 3.867 2.088 1.00 80.75 91 LEU A C 1
ATOM 742 O O . LEU A 1 91 ? -5.271 4.926 1.477 1.00 80.75 91 LEU A O 1
ATOM 746 N N . PRO A 1 92 ? -6.266 3.805 3.164 1.00 70.75 92 PRO A N 1
ATOM 747 C CA . PRO A 1 92 ? -6.836 5.005 3.756 1.00 70.75 92 PRO A CA 1
ATOM 748 C C . PRO A 1 92 ? -5.714 5.977 4.140 1.00 70.75 92 PRO A C 1
ATOM 750 O O . PRO A 1 92 ? -4.643 5.581 4.598 1.00 70.75 92 PRO A O 1
ATOM 753 N N . SER A 1 93 ? -5.973 7.274 3.980 1.00 63.78 93 SER A N 1
ATOM 754 C CA . SER A 1 93 ? -4.988 8.357 4.135 1.00 63.78 93 SER A CA 1
ATOM 755 C C . SER A 1 93 ? -4.354 8.466 5.536 1.00 63.78 93 SER A C 1
ATOM 757 O O . SER A 1 93 ? -3.386 9.209 5.742 1.00 63.78 93 SER A O 1
ATOM 759 N N . SER A 1 94 ? -4.873 7.725 6.516 1.00 72.31 94 SER A N 1
ATOM 760 C CA . SER A 1 94 ? -4.373 7.671 7.884 1.00 72.31 94 SER A CA 1
ATOM 761 C C . SER A 1 94 ? -4.161 6.233 8.373 1.00 72.31 94 SER A C 1
ATOM 763 O O . SER A 1 94 ? -5.038 5.601 8.953 1.00 72.31 94 SER A O 1
ATOM 765 N N . ILE A 1 95 ? -2.935 5.741 8.208 1.00 81.94 95 ILE A N 1
ATOM 766 C CA . ILE A 1 95 ? -2.446 4.514 8.845 1.00 81.94 95 ILE A CA 1
ATOM 767 C C . ILE A 1 95 ? -1.958 4.859 10.260 1.00 81.94 95 ILE A C 1
ATOM 769 O O . ILE A 1 95 ? -1.304 5.890 10.458 1.00 81.94 95 ILE A O 1
ATOM 773 N N . LYS A 1 96 ? -2.294 4.030 11.256 1.00 80.50 96 LYS A N 1
ATOM 774 C CA . LYS A 1 96 ? -1.780 4.168 12.629 1.00 80.50 96 LYS A CA 1
ATOM 775 C C . LYS A 1 96 ? -0.519 3.309 12.791 1.00 80.50 96 LYS A C 1
ATOM 777 O O . LYS A 1 96 ? -0.488 2.200 12.266 1.00 80.50 96 LYS A O 1
ATOM 782 N N . PRO A 1 97 ? 0.505 3.765 13.534 1.00 73.44 97 PRO A N 1
ATOM 783 C CA . PRO A 1 97 ? 1.646 2.918 13.869 1.00 73.44 97 PRO A CA 1
ATOM 784 C C . PRO A 1 97 ? 1.179 1.633 14.561 1.00 73.44 97 PRO A C 1
ATOM 786 O O . PRO A 1 97 ? 0.399 1.698 15.510 1.00 73.44 97 PRO A O 1
ATOM 789 N N . GLY A 1 98 ? 1.623 0.479 14.065 1.00 75.56 98 GLY A N 1
ATOM 790 C CA . GLY A 1 98 ? 1.198 -0.821 14.584 1.00 75.56 98 GLY A CA 1
ATOM 791 C C . GLY A 1 98 ? -0.247 -1.207 14.247 1.00 75.56 98 GLY A C 1
ATOM 792 O O . GLY A 1 98 ? -0.771 -2.100 14.902 1.00 75.56 98 GLY A O 1
ATOM 793 N N . TYR A 1 99 ? -0.890 -0.552 13.275 1.00 80.12 99 TYR A N 1
ATOM 794 C CA . TYR A 1 99 ? -2.108 -1.047 12.633 1.00 80.12 99 TYR A CA 1
ATOM 795 C C . TYR A 1 99 ? -2.044 -0.837 11.118 1.00 80.12 99 TYR A C 1
ATOM 797 O O . TYR A 1 99 ? -2.214 0.292 10.648 1.00 80.12 99 TYR A O 1
ATOM 805 N N . LEU A 1 100 ? -1.843 -1.914 10.357 1.00 82.94 100 LEU A N 1
ATOM 806 C CA . LEU A 1 100 ? -1.936 -1.882 8.899 1.00 82.94 100 LEU A CA 1
ATOM 807 C C . LEU A 1 100 ? -3.349 -2.310 8.460 1.00 82.94 100 LEU A C 1
ATOM 809 O O . LEU A 1 100 ? -3.700 -3.478 8.634 1.00 82.94 100 LEU A O 1
ATOM 813 N N . PRO A 1 101 ? -4.187 -1.410 7.912 1.00 82.81 101 PRO A N 1
ATOM 814 C CA . PRO A 1 101 ? -5.511 -1.789 7.425 1.00 82.81 101 PRO A CA 1
ATOM 815 C C . PRO A 1 101 ? -5.407 -2.653 6.157 1.00 82.81 101 PRO A C 1
ATOM 817 O O . PRO A 1 101 ? -4.392 -2.576 5.459 1.00 82.81 101 PRO A O 1
ATOM 820 N N . PRO A 1 102 ? -6.449 -3.441 5.833 1.00 84.31 102 PRO A N 1
ATOM 821 C CA . PRO A 1 102 ? -6.530 -4.132 4.553 1.00 84.31 102 PRO A CA 1
ATOM 822 C C . PRO A 1 102 ? -6.397 -3.139 3.399 1.00 84.31 102 PRO A C 1
ATOM 824 O O . PRO A 1 102 ? -6.895 -2.009 3.479 1.00 84.31 102 PRO A O 1
ATOM 827 N N . PHE A 1 103 ? -5.741 -3.557 2.323 1.00 83.56 103 PHE A N 1
ATOM 828 C CA . PHE A 1 103 ? -5.653 -2.743 1.121 1.00 83.56 103 PHE A CA 1
ATOM 829 C C . PHE A 1 103 ? -7.064 -2.562 0.550 1.00 83.56 103 PHE A C 1
ATOM 831 O O . PHE A 1 103 ? -7.805 -3.528 0.349 1.00 83.56 103 PHE A O 1
ATOM 838 N N . ALA A 1 104 ? -7.478 -1.317 0.324 1.00 70.44 104 ALA A N 1
ATOM 839 C CA . ALA A 1 104 ? -8.770 -1.059 -0.280 1.00 70.44 104 ALA A CA 1
ATOM 840 C C . ALA A 1 104 ? -8.685 -1.468 -1.749 1.00 70.44 104 ALA A C 1
ATOM 842 O O . ALA A 1 104 ? -7.932 -0.894 -2.538 1.00 70.44 104 ALA A O 1
ATOM 843 N N . VAL A 1 105 ? -9.482 -2.462 -2.129 1.00 55.66 105 VAL A N 1
ATOM 844 C CA . VAL A 1 105 ? -9.801 -2.687 -3.534 1.00 55.66 105 VAL A CA 1
ATOM 845 C C . VAL A 1 105 ? -10.615 -1.464 -3.934 1.00 55.66 105 VAL A C 1
ATOM 847 O O . VAL A 1 105 ? -11.785 -1.369 -3.568 1.00 55.66 105 VAL A O 1
ATOM 850 N N . ALA A 1 106 ? -9.983 -0.468 -4.557 1.00 47.94 106 ALA A N 1
ATOM 851 C CA . ALA A 1 106 ? -10.704 0.690 -5.058 1.00 47.94 106 ALA A CA 1
ATOM 852 C C . ALA A 1 106 ? -11.833 0.170 -5.958 1.00 47.94 106 ALA A C 1
ATOM 854 O O . ALA A 1 106 ? -11.591 -0.380 -7.030 1.00 47.94 106 ALA A O 1
ATOM 855 N N . SER A 1 107 ? -13.074 0.303 -5.490 1.00 40.84 107 SER A N 1
ATOM 856 C CA . SER A 1 107 ? -14.278 0.071 -6.284 1.00 40.84 107 SER A CA 1
ATOM 857 C C . SER A 1 107 ? -14.596 1.267 -7.180 1.00 40.84 107 SER A C 1
ATOM 859 O O . SER A 1 107 ? -15.724 1.386 -7.646 1.00 40.84 107 SER A O 1
ATOM 861 N N . ASP A 1 108 ? -13.628 2.152 -7.405 1.00 35.62 108 ASP A N 1
ATOM 862 C CA . ASP A 1 108 ? -13.776 3.315 -8.260 1.00 35.62 108 ASP A CA 1
ATOM 863 C C . ASP A 1 108 ? -12.945 3.094 -9.511 1.00 35.62 108 ASP A C 1
ATOM 865 O O . ASP A 1 108 ? -11.754 2.784 -9.450 1.00 35.62 108 ASP A O 1
ATOM 869 N N . GLY A 1 109 ? -13.645 3.174 -10.641 1.00 37.75 109 GLY A N 1
ATOM 870 C CA . GLY A 1 109 ? -13.169 2.809 -11.957 1.00 37.75 109 GLY A CA 1
ATOM 871 C C . GLY A 1 109 ? -11.739 3.254 -12.214 1.00 37.75 109 GLY A C 1
ATOM 872 O O . GLY A 1 109 ? -11.434 4.444 -12.257 1.00 37.75 109 GLY A O 1
ATOM 873 N N . PHE A 1 110 ? -10.903 2.275 -12.547 1.00 31.67 110 PHE A N 1
ATOM 874 C CA . PHE A 1 110 ? -9.983 2.471 -13.652 1.00 31.67 110 PHE A CA 1
ATOM 875 C C . PHE A 1 110 ? -10.829 2.903 -14.860 1.00 31.67 110 PHE A C 1
ATOM 877 O O . PHE A 1 110 ? -11.278 2.080 -15.655 1.00 31.67 110 PHE A O 1
ATOM 884 N N . SER A 1 111 ? -11.077 4.209 -14.992 1.00 37.59 111 SER A N 1
ATOM 885 C CA . SER A 1 111 ? -11.073 4.803 -16.315 1.00 37.59 111 SER A CA 1
ATOM 886 C C . SER A 1 111 ? -9.654 4.552 -16.777 1.00 37.59 111 SER A C 1
ATOM 888 O O . SER A 1 111 ? -8.727 5.212 -16.312 1.00 37.59 111 SER A O 1
ATOM 890 N N . ALA A 1 112 ? -9.473 3.512 -17.591 1.00 37.56 112 ALA A N 1
ATOM 891 C CA . ALA A 1 112 ? -8.358 3.492 -18.507 1.00 37.56 112 ALA A CA 1
ATOM 892 C C . ALA A 1 112 ? -8.423 4.857 -19.182 1.00 37.56 112 ALA A C 1
ATOM 894 O O . ALA A 1 112 ? -9.338 5.116 -19.962 1.00 37.56 112 ALA A O 1
ATOM 895 N N . THR A 1 113 ? -7.565 5.785 -18.760 1.00 35.50 113 THR A N 1
ATOM 896 C CA . THR A 1 113 ? -7.238 6.911 -19.607 1.00 35.50 113 THR A CA 1
ATOM 897 C C . THR A 1 113 ? -6.784 6.223 -20.873 1.00 35.50 113 THR A C 1
ATOM 899 O O . THR A 1 113 ? -5.798 5.480 -20.864 1.00 35.50 113 THR A O 1
ATOM 902 N N . GLU A 1 114 ? -7.633 6.313 -21.891 1.00 41.06 114 GLU A N 1
ATOM 903 C CA . GLU A 1 114 ? -7.277 5.994 -23.252 1.00 41.06 114 GLU A CA 1
ATOM 904 C C . GLU A 1 114 ? -5.893 6.600 -23.438 1.00 41.06 114 GLU A C 1
ATOM 906 O O . GLU A 1 114 ? -5.692 7.793 -23.201 1.00 41.06 114 GLU A O 1
ATOM 911 N N . ILE A 1 115 ? -4.909 5.740 -23.694 1.00 39.88 115 ILE A N 1
ATOM 912 C CA . ILE A 1 115 ? -3.618 6.205 -24.167 1.00 39.88 115 ILE A CA 1
ATOM 913 C C . ILE A 1 115 ? -3.950 6.797 -25.530 1.00 39.88 115 ILE A C 1
ATOM 915 O O . ILE A 1 115 ? -4.082 6.070 -26.515 1.00 39.88 115 ILE A O 1
ATOM 919 N N . ASP A 1 116 ? -4.213 8.098 -25.519 1.00 39.84 116 ASP A N 1
ATOM 920 C CA . ASP A 1 116 ? -4.315 8.933 -26.693 1.00 39.84 116 ASP A CA 1
ATOM 921 C C . ASP A 1 116 ? -2.914 8.951 -27.294 1.00 39.84 116 ASP A C 1
ATOM 923 O O . ASP A 1 116 ? -1.993 9.588 -26.782 1.00 39.84 116 ASP A O 1
ATOM 927 N N . TRP A 1 117 ? -2.711 8.114 -28.308 1.00 44.81 117 TRP A N 1
ATOM 928 C CA . TRP A 1 117 ? -1.494 8.096 -29.109 1.00 44.81 117 TRP A CA 1
ATOM 929 C C . TRP A 1 117 ? -1.496 9.284 -30.077 1.00 44.81 117 TRP A C 1
ATOM 931 O O . TRP A 1 117 ? -1.345 9.086 -31.280 1.00 44.81 117 TRP A O 1
ATOM 941 N N . ASP A 1 118 ? -1.681 10.497 -29.562 1.00 47.12 118 ASP A N 1
ATOM 942 C CA . ASP A 1 118 ? -1.599 11.720 -30.354 1.00 47.12 118 ASP A CA 1
ATOM 943 C C . ASP A 1 118 ? -0.924 12.826 -29.535 1.00 47.12 118 ASP A C 1
ATOM 945 O O . ASP A 1 118 ? -1.558 13.689 -28.934 1.00 47.12 118 ASP A O 1
ATOM 949 N N . ASP A 1 119 ? 0.406 12.767 -29.483 1.00 37.97 119 ASP A N 1
ATOM 950 C CA . ASP A 1 119 ? 1.206 13.982 -29.330 1.00 37.97 119 ASP A CA 1
ATOM 951 C C . ASP A 1 119 ? 2.392 13.888 -30.296 1.00 37.97 119 ASP A C 1
ATOM 953 O O . ASP A 1 119 ? 3.459 13.329 -30.012 1.00 37.97 119 ASP A O 1
ATOM 957 N N . ASP A 1 120 ? 2.108 14.344 -31.513 1.00 45.16 120 ASP A N 1
ATOM 958 C CA . ASP A 1 120 ? 3.074 14.722 -32.532 1.00 45.16 120 ASP A CA 1
ATOM 959 C C . ASP A 1 120 ? 3.935 15.875 -31.994 1.00 45.16 120 ASP A C 1
ATOM 961 O O . ASP A 1 120 ? 3.459 16.998 -31.877 1.00 45.16 120 ASP A O 1
ATOM 965 N N . ASP A 1 121 ? 5.217 15.615 -31.733 1.00 45.25 121 ASP A N 1
ATOM 966 C CA . ASP A 1 121 ? 6.274 16.630 -31.840 1.00 45.25 121 ASP A CA 1
ATOM 967 C C . ASP A 1 121 ? 7.652 15.955 -31.975 1.00 45.25 121 ASP A C 1
ATOM 969 O O . ASP A 1 121 ? 8.507 15.970 -31.085 1.00 45.25 121 ASP A O 1
ATOM 973 N N .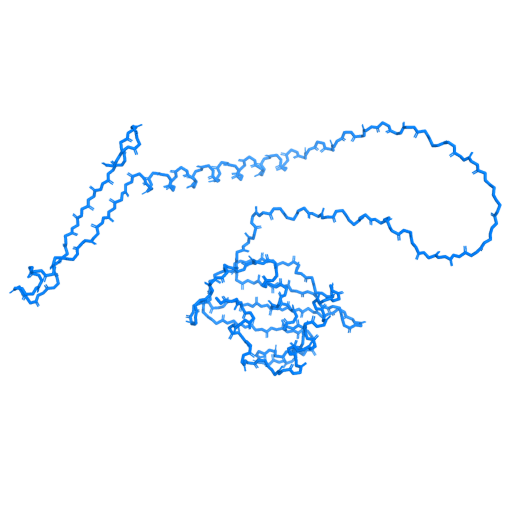 LEU A 1 122 ? 7.895 15.345 -33.142 1.00 41.31 122 LEU A N 1
ATOM 974 C CA . LEU A 1 122 ? 9.252 15.127 -33.645 1.00 41.31 122 LEU A CA 1
ATOM 975 C C . LEU A 1 122 ? 9.388 15.729 -35.045 1.00 41.31 122 LEU A C 1
ATOM 977 O O . LEU A 1 122 ? 8.949 15.175 -36.050 1.00 41.31 122 LEU A O 1
ATOM 981 N N . ASP A 1 123 ? 10.041 16.885 -35.066 1.00 40.12 123 ASP A N 1
ATOM 982 C CA . ASP A 1 123 ? 10.423 17.675 -36.229 1.00 40.12 123 ASP A CA 1
ATOM 983 C C . ASP A 1 123 ? 11.365 16.864 -37.152 1.00 40.12 123 ASP A C 1
ATOM 985 O O . ASP A 1 123 ? 12.569 16.741 -36.906 1.00 40.12 123 ASP A O 1
ATOM 989 N N . PHE A 1 124 ? 10.810 16.271 -38.215 1.00 33.97 124 PHE A N 1
ATOM 990 C CA . PHE A 1 124 ? 11.558 15.649 -39.313 1.00 33.97 124 PHE A CA 1
ATOM 991 C C . PHE A 1 124 ? 11.314 16.433 -40.612 1.00 33.97 124 PHE A C 1
ATOM 993 O O . PHE A 1 124 ? 10.165 16.652 -40.999 1.00 33.97 124 PHE A O 1
ATOM 1000 N N . PRO A 1 125 ? 12.365 16.864 -41.334 1.00 39.41 125 PRO A N 1
ATOM 1001 C CA . PRO A 1 125 ? 12.191 17.788 -42.439 1.00 39.41 125 PRO A CA 1
ATOM 1002 C C . PRO A 1 125 ? 11.774 17.088 -43.741 1.00 39.41 125 PRO A C 1
ATOM 1004 O O . PRO A 1 125 ? 12.172 15.963 -44.037 1.00 39.41 125 PRO A O 1
ATOM 1007 N N . THR A 1 126 ? 11.115 17.893 -44.582 1.00 36.59 126 THR A N 1
ATOM 1008 C CA . THR A 1 126 ? 10.987 17.836 -46.054 1.00 36.59 126 THR A CA 1
ATOM 1009 C C . THR A 1 126 ? 9.939 16.927 -46.716 1.00 36.59 126 THR A C 1
ATOM 1011 O O . THR A 1 126 ? 10.093 15.717 -46.793 1.00 36.59 126 THR A O 1
ATOM 1014 N N . GLY A 1 127 ? 8.989 17.575 -47.416 1.00 32.22 127 GLY A N 1
ATOM 1015 C CA . GLY A 1 127 ? 8.535 17.117 -48.739 1.00 32.22 127 GLY A CA 1
ATOM 1016 C C . GLY A 1 127 ? 7.026 17.159 -49.030 1.00 32.22 127 GLY A C 1
ATOM 1017 O O . GLY A 1 127 ? 6.343 16.168 -48.851 1.00 32.22 127 GLY A O 1
ATOM 1018 N N . GLY A 1 128 ? 6.541 18.284 -49.572 1.00 38.34 128 GLY A N 1
ATOM 1019 C CA . GLY A 1 128 ? 5.510 18.379 -50.626 1.00 38.34 128 GLY A CA 1
ATOM 1020 C C . GLY A 1 128 ? 4.200 17.561 -50.578 1.00 38.34 128 GLY A C 1
ATOM 1021 O O . GLY A 1 128 ? 4.167 16.425 -51.022 1.00 38.34 128 GLY A O 1
ATOM 1022 N N . GLY A 1 129 ? 3.086 18.260 -50.310 1.00 39.44 129 GLY A N 1
ATOM 1023 C CA . GLY A 1 129 ? 1.837 18.190 -51.096 1.00 39.44 129 GLY A CA 1
ATOM 1024 C C . GLY A 1 129 ? 0.872 17.004 -50.911 1.00 39.44 129 GLY A C 1
ATOM 1025 O O . GLY A 1 129 ? 1.115 15.923 -51.420 1.00 39.44 129 GLY A O 1
ATOM 1026 N N . GLN A 1 130 ? -0.313 17.272 -50.345 1.00 36.41 130 GLN A N 1
ATOM 1027 C CA . GLN A 1 130 ? -1.657 17.149 -50.959 1.00 36.41 130 GLN A CA 1
ATOM 1028 C C . GLN A 1 130 ? -2.739 17.154 -49.863 1.00 36.41 130 GLN A C 1
ATOM 1030 O O . GLN A 1 130 ? -2.664 16.423 -48.882 1.00 36.41 130 GLN A O 1
ATOM 1035 N N . ARG A 1 131 ? -3.766 17.998 -50.030 1.00 40.59 131 ARG A N 1
ATOM 1036 C CA . ARG A 1 131 ? -4.932 18.061 -49.138 1.00 40.59 131 ARG A CA 1
ATOM 1037 C C . ARG A 1 131 ? -5.853 16.869 -49.408 1.00 40.59 131 ARG A C 1
ATOM 1039 O O . ARG A 1 131 ? -6.552 16.874 -50.417 1.00 40.59 131 ARG A O 1
ATOM 1046 N N . TYR A 1 132 ? -5.894 15.907 -48.491 1.00 34.91 132 TYR A N 1
ATOM 1047 C CA . TYR A 1 132 ? -6.962 14.909 -48.422 1.00 34.91 132 TYR A CA 1
ATOM 1048 C C . TYR A 1 132 ? -8.066 15.401 -47.475 1.00 34.91 132 TYR A C 1
ATOM 1050 O O . TYR A 1 132 ? -7.817 15.687 -46.307 1.00 34.91 132 TYR A O 1
ATOM 1058 N N . GLN A 1 133 ? -9.291 15.529 -47.990 1.00 44.19 133 GLN A N 1
ATOM 1059 C CA . GLN A 1 133 ? -10.499 15.685 -47.176 1.00 44.19 133 GLN A CA 1
ATOM 1060 C C . GLN A 1 133 ? -10.890 14.313 -46.618 1.00 44.19 133 GLN A C 1
ATOM 1062 O O . GLN A 1 133 ? -11.165 13.393 -47.388 1.00 44.19 133 GLN A O 1
ATOM 1067 N N . MET A 1 134 ? -10.920 14.180 -45.291 1.00 35.19 134 MET A N 1
ATOM 1068 C CA . MET A 1 134 ? -11.404 12.973 -44.617 1.00 35.19 134 MET A CA 1
ATOM 1069 C C . MET A 1 134 ? -12.943 12.938 -44.621 1.00 35.19 134 MET A C 1
ATOM 1071 O O . MET A 1 134 ? -13.572 13.967 -44.355 1.00 35.19 134 MET A O 1
ATOM 1075 N N . PRO A 1 135 ? -13.573 11.784 -44.903 1.00 38.16 135 PRO A N 1
ATOM 1076 C CA . PRO A 1 135 ? -15.013 11.620 -44.773 1.00 38.16 135 PRO A CA 1
ATOM 1077 C C . PRO A 1 135 ? -15.408 11.494 -43.294 1.00 38.16 135 PRO A C 1
ATOM 1079 O O . PRO A 1 135 ? -14.722 10.857 -42.501 1.00 38.16 135 PRO A O 1
ATOM 1082 N N . THR A 1 136 ? -16.534 12.105 -42.924 1.00 43.62 136 THR A N 1
ATOM 1083 C CA . THR A 1 136 ? -17.123 12.036 -41.581 1.00 43.62 136 THR A CA 1
ATOM 1084 C C . THR A 1 136 ? -17.550 10.603 -41.258 1.00 43.62 136 THR A C 1
ATOM 1086 O O . THR A 1 136 ? -18.544 10.110 -41.795 1.00 43.62 136 THR A O 1
ATOM 1089 N N . THR A 1 137 ? -16.811 9.929 -40.379 1.00 37.69 137 THR A N 1
ATOM 1090 C CA . THR A 1 137 ? -17.154 8.584 -39.906 1.00 37.69 137 THR A CA 1
ATOM 1091 C C . THR A 1 137 ? -18.287 8.664 -38.884 1.00 37.69 137 THR A C 1
ATOM 1093 O O . THR A 1 137 ? -18.195 9.352 -37.869 1.00 37.69 137 THR A O 1
ATOM 1096 N N . GLN A 1 138 ? -19.381 7.968 -39.184 1.00 50.75 138 GLN A N 1
ATOM 1097 C CA . GLN A 1 138 ? -20.540 7.786 -38.315 1.00 50.75 138 GLN A CA 1
ATOM 1098 C C . GLN A 1 138 ? -20.150 7.055 -37.020 1.00 50.75 138 GLN A C 1
ATOM 1100 O O . GLN A 1 138 ? -19.375 6.100 -37.052 1.00 50.75 138 GLN A O 1
ATOM 1105 N N . ALA A 1 139 ? -20.720 7.493 -35.893 1.00 47.25 139 ALA A N 1
ATOM 1106 C CA . ALA A 1 139 ? -20.527 6.887 -34.579 1.00 47.25 139 ALA A CA 1
ATOM 1107 C C . ALA A 1 139 ? -20.977 5.416 -34.573 1.00 47.25 139 ALA A C 1
ATOM 1109 O O . ALA A 1 139 ? -22.152 5.108 -34.779 1.00 47.25 139 ALA A O 1
ATOM 1110 N N . ILE A 1 140 ? -20.035 4.508 -34.327 1.00 45.78 140 ILE A N 1
ATOM 1111 C CA . ILE A 1 140 ? -20.307 3.084 -34.132 1.00 45.78 140 ILE A CA 1
ATOM 1112 C C . ILE A 1 140 ? -20.823 2.919 -32.697 1.00 45.78 140 ILE A C 1
ATOM 1114 O O . ILE A 1 140 ? -20.142 3.286 -31.742 1.00 45.78 140 ILE A O 1
ATOM 1118 N N . ALA A 1 141 ? -22.046 2.409 -32.544 1.00 58.56 141 ALA A N 1
ATOM 1119 C CA . ALA A 1 141 ? -22.646 2.146 -31.240 1.00 58.56 141 ALA A CA 1
ATOM 1120 C C . ALA A 1 141 ? -21.819 1.120 -30.447 1.00 58.56 141 ALA A C 1
ATOM 1122 O O . ALA A 1 141 ? -21.367 0.115 -31.002 1.00 58.56 141 ALA A O 1
ATOM 1123 N N . ALA A 1 142 ? -21.643 1.378 -29.147 1.00 53.97 142 ALA A N 1
ATOM 1124 C CA . ALA A 1 142 ? -20.928 0.500 -28.228 1.00 53.97 142 ALA A CA 1
ATOM 1125 C C . ALA A 1 142 ? -21.478 -0.944 -28.284 1.00 53.97 142 ALA A C 1
ATOM 1127 O O . ALA A 1 142 ? -22.696 -1.130 -28.385 1.00 53.97 142 ALA A O 1
ATOM 1128 N N . PRO A 1 143 ? -20.613 -1.973 -28.223 1.00 62.62 143 PRO A N 1
ATOM 1129 C CA . PRO A 1 143 ? -21.047 -3.361 -28.302 1.00 62.62 143 PRO A CA 1
ATOM 1130 C C . PRO A 1 143 ? -21.950 -3.709 -27.113 1.00 62.62 143 PRO A C 1
ATOM 1132 O O . PRO A 1 143 ? -21.596 -3.464 -25.960 1.00 62.62 143 PRO A O 1
ATOM 1135 N N . SER A 1 144 ? -23.116 -4.297 -27.394 1.00 68.62 144 SER A N 1
ATOM 1136 C CA . SER A 1 144 ? -24.016 -4.817 -26.361 1.00 68.62 144 SER A CA 1
ATOM 1137 C C . SER A 1 144 ? -23.282 -5.859 -25.519 1.00 68.62 144 SER A C 1
ATOM 1139 O O . SER A 1 144 ? -22.672 -6.781 -26.073 1.00 68.62 144 SER A O 1
ATOM 1141 N N . LEU A 1 145 ? -23.340 -5.709 -24.195 1.00 69.69 145 LEU A N 1
ATOM 1142 C CA . LEU A 1 145 ? -22.714 -6.630 -23.252 1.00 69.69 145 LEU A CA 1
ATOM 1143 C C . LEU A 1 145 ? -23.189 -8.068 -23.497 1.00 69.69 145 LEU A C 1
ATOM 1145 O O . LEU A 1 145 ? -24.302 -8.319 -23.962 1.00 69.69 145 LEU A O 1
ATOM 1149 N N . ARG A 1 146 ? -22.319 -9.040 -23.217 1.00 80.31 146 ARG A N 1
ATOM 1150 C CA . ARG A 1 146 ? -22.677 -10.454 -23.350 1.00 80.31 146 ARG A CA 1
ATOM 1151 C C . ARG A 1 146 ? -23.694 -10.801 -22.261 1.00 80.31 146 ARG A C 1
ATOM 1153 O O . ARG A 1 146 ? -23.609 -10.303 -21.146 1.00 80.31 146 ARG A O 1
ATOM 1160 N N . VAL A 1 147 ? -24.606 -11.727 -22.546 1.00 79.75 147 VAL A N 1
ATOM 1161 C CA . VAL A 1 147 ? -25.690 -12.124 -21.620 1.00 79.75 147 VAL A CA 1
ATOM 1162 C C . VAL A 1 147 ? -25.180 -12.514 -20.221 1.00 79.75 147 VAL A C 1
ATOM 1164 O O . VAL A 1 147 ? -25.833 -12.239 -19.219 1.00 79.75 147 VAL A O 1
ATOM 1167 N N . TRP A 1 148 ? -24.003 -13.140 -20.128 1.00 76.38 148 TRP A N 1
ATOM 1168 C CA . TRP A 1 148 ? -23.420 -13.524 -18.838 1.00 76.38 148 TRP A CA 1
ATOM 1169 C C . TRP A 1 148 ? -22.825 -12.329 -18.065 1.00 76.38 148 TRP A C 1
ATOM 1171 O O . TRP A 1 148 ? -22.875 -12.331 -16.836 1.00 76.38 148 TRP A O 1
ATOM 1181 N N . ASP A 1 149 ? -22.333 -11.292 -18.758 1.00 74.88 149 ASP A N 1
ATOM 1182 C CA . ASP A 1 149 ? -21.864 -10.042 -18.139 1.00 74.88 149 ASP A CA 1
ATOM 1183 C C . ASP A 1 149 ? -23.040 -9.284 -17.504 1.00 74.88 149 ASP A C 1
ATOM 1185 O O . ASP A 1 149 ? -22.944 -8.812 -16.371 1.00 74.88 149 ASP A O 1
ATOM 1189 N N . GLU A 1 150 ? -24.191 -9.239 -18.185 1.00 83.19 150 GLU A N 1
ATOM 1190 C CA . GLU A 1 150 ? -25.420 -8.636 -17.648 1.00 83.19 150 GLU A CA 1
ATOM 1191 C C . GLU A 1 150 ? -25.908 -9.357 -16.381 1.00 83.19 150 GLU A C 1
ATOM 1193 O O . GLU A 1 150 ? -26.331 -8.722 -15.411 1.00 83.19 150 GLU A O 1
ATOM 1198 N N . GLN A 1 151 ? -25.814 -10.691 -16.356 1.00 82.88 151 GLN A N 1
ATOM 1199 C CA . GLN A 1 151 ? -26.180 -11.493 -15.185 1.00 82.88 151 GLN A CA 1
ATOM 1200 C C . GLN A 1 151 ? -25.272 -11.209 -13.981 1.00 82.88 151 GLN A C 1
ATOM 1202 O O . GLN A 1 151 ? -25.766 -11.101 -12.856 1.00 82.88 151 GLN A O 1
ATOM 1207 N N . LEU A 1 152 ? -23.966 -11.047 -14.206 1.00 87.38 152 LEU A N 1
ATOM 1208 C CA . LEU A 1 152 ? -22.995 -10.710 -13.162 1.00 87.38 152 LEU A CA 1
ATOM 1209 C C . LEU A 1 152 ? -23.179 -9.285 -12.631 1.00 87.38 152 LEU A C 1
ATOM 1211 O O . LEU A 1 152 ? -23.138 -9.080 -11.416 1.00 87.38 152 LEU A O 1
ATOM 1215 N N . LEU A 1 153 ? -23.448 -8.316 -13.511 1.00 85.81 153 LEU A N 1
ATOM 1216 C CA . LEU A 1 153 ? -23.765 -6.942 -13.114 1.00 85.81 153 LEU A CA 1
ATOM 1217 C C . LEU A 1 153 ? -25.032 -6.884 -12.259 1.00 85.81 153 LEU A C 1
ATOM 1219 O O . LEU A 1 153 ? -25.029 -6.269 -11.192 1.00 85.81 153 LEU A O 1
ATOM 1223 N N . LYS A 1 154 ? -26.082 -7.608 -12.659 1.00 88.00 154 LYS A N 1
ATOM 1224 C CA . LYS A 1 154 ? -27.320 -7.705 -11.881 1.00 88.00 154 LYS A CA 1
ATOM 1225 C C . LYS A 1 154 ? -27.084 -8.340 -10.509 1.00 88.00 154 LYS A C 1
ATOM 1227 O O . LYS A 1 154 ? -27.613 -7.859 -9.508 1.00 88.00 154 LYS A O 1
ATOM 1232 N N . LEU A 1 155 ? -26.266 -9.393 -10.435 1.00 88.31 155 LEU A N 1
ATOM 1233 C CA . LEU A 1 155 ? -25.908 -10.023 -9.163 1.00 88.31 155 LEU A CA 1
ATOM 1234 C C . LEU A 1 155 ? -25.166 -9.034 -8.249 1.00 88.31 155 LEU A C 1
ATOM 1236 O O . LEU A 1 155 ? -25.534 -8.880 -7.083 1.00 88.31 155 LEU A O 1
ATOM 1240 N N . ARG A 1 156 ? -24.180 -8.310 -8.796 1.00 84.81 156 ARG A N 1
ATOM 1241 C CA . ARG A 1 156 ? -23.438 -7.257 -8.088 1.00 84.81 156 ARG A CA 1
ATOM 1242 C C . ARG A 1 156 ? -24.388 -6.209 -7.510 1.00 84.81 156 ARG A C 1
ATOM 1244 O O . ARG A 1 156 ? -24.327 -5.928 -6.317 1.00 84.81 156 ARG A O 1
ATOM 1251 N N . GLU A 1 157 ? -25.293 -5.671 -8.321 1.00 83.50 157 GLU A N 1
ATOM 1252 C CA . GLU A 1 157 ? -26.266 -4.666 -7.879 1.00 83.50 157 GLU A CA 1
ATOM 1253 C C . GLU A 1 157 ? -27.167 -5.184 -6.754 1.00 83.50 157 GLU A C 1
ATOM 1255 O O . GLU A 1 157 ? -27.362 -4.491 -5.756 1.00 83.50 157 GLU A O 1
ATOM 1260 N N . THR A 1 158 ? -27.661 -6.423 -6.855 1.00 85.44 158 THR A N 1
ATOM 1261 C CA . THR A 1 158 ? -28.508 -7.006 -5.801 1.00 85.44 158 THR A CA 1
ATOM 1262 C C . THR A 1 158 ? -27.773 -7.204 -4.475 1.00 85.44 158 THR A C 1
ATOM 1264 O O . THR A 1 158 ? -28.364 -6.994 -3.414 1.00 85.44 158 THR A O 1
ATOM 1267 N N . LEU A 1 159 ? -26.488 -7.567 -4.512 1.00 80.12 159 LEU A N 1
ATOM 1268 C CA . LEU A 1 159 ? -25.670 -7.724 -3.307 1.00 80.12 159 LEU A CA 1
ATOM 1269 C C . LEU A 1 159 ? -25.358 -6.366 -2.670 1.00 80.12 159 LEU A C 1
ATOM 1271 O O . LEU A 1 159 ? -25.607 -6.183 -1.479 1.00 80.12 159 LEU A O 1
ATOM 1275 N N . HIS A 1 160 ? -24.937 -5.382 -3.472 1.00 71.00 160 HIS A N 1
ATOM 1276 C CA . HIS A 1 160 ? -24.681 -4.024 -2.986 1.00 71.00 160 HIS A CA 1
ATOM 1277 C C . HIS A 1 160 ? -25.937 -3.353 -2.412 1.00 71.00 160 HIS A C 1
ATOM 1279 O O . HIS A 1 160 ? -25.858 -2.679 -1.383 1.00 71.00 160 HIS A O 1
ATOM 1285 N N . ALA A 1 161 ? -27.106 -3.547 -3.031 1.00 71.12 161 ALA A N 1
ATOM 1286 C CA . ALA A 1 161 ? -28.372 -3.030 -2.513 1.00 71.12 161 ALA A CA 1
ATOM 1287 C C . ALA A 1 161 ? -28.735 -3.648 -1.152 1.00 71.12 161 ALA A C 1
ATOM 1289 O O . ALA A 1 161 ? -29.199 -2.943 -0.255 1.00 71.12 161 ALA A O 1
ATOM 1290 N N . LYS A 1 162 ? -28.481 -4.950 -0.966 1.00 65.06 162 LYS A N 1
ATOM 1291 C CA . LYS A 1 162 ? -28.749 -5.657 0.293 1.00 65.06 162 LYS A CA 1
ATOM 1292 C C . LYS A 1 162 ? -27.816 -5.211 1.421 1.00 65.06 162 LYS A C 1
ATOM 1294 O O . LYS A 1 162 ? -28.286 -5.000 2.538 1.00 65.06 162 LYS A O 1
ATOM 1299 N N . ASP A 1 163 ? -26.532 -5.015 1.131 1.00 60.81 163 ASP A N 1
ATOM 1300 C CA . ASP A 1 163 ? -25.567 -4.496 2.109 1.00 60.81 163 ASP A CA 1
ATOM 1301 C C . ASP A 1 163 ? -25.861 -3.037 2.473 1.00 60.81 163 ASP A C 1
ATOM 1303 O O . ASP A 1 163 ? -25.821 -2.663 3.647 1.00 60.81 163 ASP A O 1
ATOM 1307 N N . SER A 1 164 ? -26.264 -2.229 1.489 1.00 58.69 164 SER A N 1
ATOM 1308 C CA . SER A 1 164 ? -26.661 -0.835 1.710 1.00 58.69 164 SER A CA 1
ATOM 1309 C C . SER A 1 164 ? -27.923 -0.745 2.575 1.00 58.69 164 SER A C 1
ATOM 1311 O O . SER A 1 164 ? -27.947 0.022 3.539 1.00 58.69 164 SER A O 1
ATOM 1313 N N . ALA A 1 165 ? -28.938 -1.577 2.316 1.00 59.56 165 ALA A N 1
ATOM 1314 C CA . ALA A 1 165 ? -30.145 -1.662 3.141 1.00 59.56 165 ALA A CA 1
ATOM 1315 C C . ALA A 1 165 ? -29.827 -2.099 4.582 1.00 59.56 165 ALA A C 1
ATOM 1317 O O . ALA A 1 165 ? -30.271 -1.457 5.531 1.00 59.56 165 ALA A O 1
ATOM 1318 N N . ARG A 1 166 ? -28.971 -3.114 4.760 1.00 58.47 166 ARG A N 1
ATOM 1319 C CA . ARG A 1 166 ? -28.553 -3.599 6.086 1.00 58.47 166 ARG A CA 1
ATOM 1320 C C . ARG A 1 166 ? -27.735 -2.564 6.864 1.00 58.47 166 ARG A C 1
ATOM 1322 O O . ARG A 1 166 ? -27.865 -2.465 8.080 1.00 58.47 166 ARG A O 1
ATOM 1329 N N . SER A 1 167 ? -26.913 -1.778 6.166 1.00 57.22 167 SER A N 1
ATOM 1330 C CA . SER A 1 167 ? -26.171 -0.652 6.750 1.00 57.22 167 SER A CA 1
ATOM 1331 C C . SER A 1 167 ? -27.067 0.541 7.105 1.00 57.22 167 SER A C 1
ATOM 1333 O O . SER A 1 167 ? -26.754 1.303 8.016 1.00 57.22 167 SER A O 1
ATOM 1335 N N . THR A 1 168 ? -28.191 0.708 6.406 1.00 57.84 168 THR A N 1
ATOM 1336 C CA . THR A 1 168 ? -29.168 1.770 6.681 1.00 57.84 168 THR A CA 1
ATOM 1337 C C . THR A 1 168 ? -30.020 1.409 7.897 1.00 57.84 168 THR A C 1
ATOM 1339 O O . THR A 1 168 ? -30.199 2.237 8.781 1.00 57.84 168 THR A O 1
ATOM 1342 N N . GLU A 1 169 ? -30.432 0.146 8.016 1.00 57.59 169 GLU A N 1
ATOM 1343 C CA . GLU A 1 169 ? -31.209 -0.366 9.151 1.00 57.59 169 GLU A CA 1
ATOM 1344 C C . GLU A 1 169 ? -30.418 -0.335 10.477 1.00 57.59 169 GLU A C 1
ATOM 1346 O O . GLU A 1 169 ? -30.972 -0.033 11.535 1.00 57.59 169 GLU A O 1
ATOM 1351 N N . THR A 1 170 ? -29.097 -0.566 10.436 1.00 56.97 170 THR A N 1
ATOM 1352 C CA . THR A 1 170 ? -28.212 -0.379 11.603 1.00 56.97 170 THR A CA 1
ATOM 1353 C C . THR A 1 170 ? -27.908 1.088 11.896 1.00 56.97 170 THR A C 1
ATOM 1355 O O . THR A 1 170 ? -27.731 1.442 13.056 1.00 56.97 170 THR A O 1
ATOM 1358 N N . ARG A 1 171 ? -27.899 1.965 10.884 1.00 55.72 171 ARG A N 1
ATOM 1359 C CA . ARG A 1 171 ? -27.798 3.423 11.080 1.00 55.72 171 ARG A CA 1
ATOM 1360 C C . ARG A 1 171 ? -29.072 4.039 11.652 1.00 55.72 171 ARG A C 1
ATOM 1362 O O . ARG A 1 171 ? -28.996 5.103 12.245 1.00 55.72 171 ARG A O 1
ATOM 1369 N N . GLU A 1 172 ? -30.229 3.404 11.501 1.00 63.06 172 GLU A N 1
ATOM 1370 C CA . GLU A 1 172 ? -31.484 3.878 12.094 1.00 63.06 172 GLU A CA 1
ATOM 1371 C C . GLU A 1 172 ? -31.591 3.591 13.595 1.00 63.06 172 GLU A C 1
ATOM 1373 O O . GLU A 1 172 ? -32.434 4.196 14.256 1.00 63.06 172 GLU A O 1
ATOM 1378 N N . ARG A 1 173 ? -30.753 2.704 14.149 1.00 69.06 173 ARG A N 1
ATOM 1379 C CA . ARG A 1 173 ? -30.759 2.306 15.565 1.00 69.06 173 ARG A CA 1
ATOM 1380 C C . ARG A 1 173 ? -29.372 2.498 16.171 1.00 69.06 173 ARG A C 1
ATOM 1382 O O . ARG A 1 173 ? -28.484 1.677 15.970 1.00 69.06 173 ARG A O 1
ATOM 1389 N N . GLU A 1 174 ? -29.203 3.545 16.968 1.00 75.38 174 GLU A N 1
ATOM 1390 C CA . GLU A 1 174 ? -27.946 3.818 17.666 1.00 75.38 174 GLU A CA 1
ATOM 1391 C C . GLU A 1 174 ? -28.057 3.434 19.145 1.00 75.38 174 GLU A C 1
ATOM 1393 O O . GLU A 1 174 ? -28.995 3.843 19.832 1.00 75.38 174 GLU A O 1
ATOM 1398 N N . ILE A 1 175 ? -27.088 2.657 19.638 1.00 83.06 175 ILE A N 1
ATOM 1399 C CA . ILE A 1 175 ? -26.911 2.354 21.064 1.00 83.06 175 ILE A CA 1
ATOM 1400 C C . ILE A 1 175 ? -25.737 3.196 21.567 1.00 83.06 175 ILE A C 1
ATOM 1402 O O . ILE A 1 175 ? -24.635 3.114 21.022 1.00 83.06 175 ILE A O 1
ATOM 1406 N N . ARG A 1 176 ? -25.969 4.010 22.596 1.00 84.69 176 ARG A N 1
ATOM 1407 C CA . ARG A 1 176 ? -24.977 4.891 23.207 1.00 84.69 176 ARG A CA 1
ATOM 1408 C C . ARG A 1 176 ? -24.667 4.413 24.619 1.00 84.69 176 ARG A C 1
ATOM 1410 O O . ARG A 1 176 ? -25.569 4.217 25.428 1.00 84.69 176 ARG A O 1
ATOM 1417 N N . TYR A 1 177 ? -23.380 4.250 24.891 1.00 88.69 177 TYR A N 1
ATOM 1418 C CA . TYR A 1 177 ? -22.863 3.937 26.216 1.00 88.69 177 TYR A CA 1
ATOM 1419 C C . TYR A 1 177 ? -22.320 5.220 26.833 1.00 88.69 177 TYR A C 1
ATOM 1421 O O . TYR A 1 177 ? -21.387 5.822 26.298 1.00 88.69 177 TYR A O 1
ATOM 1429 N N . GLU A 1 178 ? -22.920 5.651 27.933 1.00 91.88 178 GL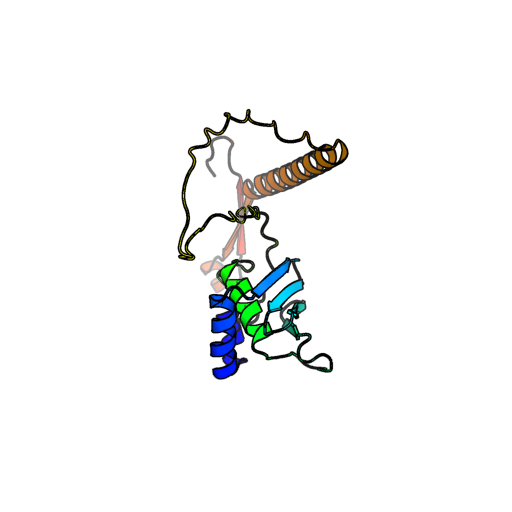U A N 1
ATOM 1430 C CA . GLU A 1 178 ? -22.502 6.827 28.686 1.00 91.88 178 GLU A CA 1
ATOM 1431 C C . GLU A 1 178 ? -21.959 6.376 30.039 1.00 91.88 178 GLU A C 1
ATOM 1433 O O . GLU A 1 178 ? -22.518 5.501 30.692 1.00 91.88 178 GLU A O 1
ATOM 1438 N N . ILE A 1 179 ? -20.816 6.924 30.441 1.00 91.19 179 ILE A N 1
ATOM 1439 C CA . ILE A 1 179 ? -20.198 6.587 31.723 1.00 91.19 179 ILE A CA 1
ATOM 1440 C C . ILE A 1 179 ? -20.674 7.619 32.739 1.00 91.19 179 ILE A C 1
ATOM 1442 O O . ILE A 1 179 ? -20.322 8.796 32.622 1.00 91.19 179 ILE A O 1
ATOM 1446 N N . ASP A 1 180 ? -21.422 7.184 33.752 1.00 90.75 180 ASP A N 1
ATOM 1447 C CA . ASP A 1 180 ? -21.790 8.063 34.860 1.00 90.75 180 ASP A CA 1
ATOM 1448 C C . ASP A 1 180 ? -20.597 8.183 35.810 1.00 90.75 180 ASP A C 1
ATOM 1450 O O . ASP A 1 180 ? -20.309 7.297 36.616 1.00 90.75 180 ASP A O 1
ATOM 1454 N N . LEU A 1 181 ? -19.873 9.295 35.699 1.00 89.94 181 LEU A N 1
ATOM 1455 C CA . LEU A 1 181 ? -18.683 9.558 36.503 1.00 89.94 181 LEU A CA 1
ATOM 1456 C C . LEU A 1 181 ? -18.993 9.769 37.990 1.00 89.94 181 LEU A C 1
ATOM 1458 O O . LEU A 1 181 ? -18.117 9.516 38.817 1.00 89.94 181 LEU A O 1
ATOM 1462 N N . THR A 1 182 ? -20.191 10.239 38.336 1.00 91.25 182 THR A N 1
ATOM 1463 C CA . THR A 1 182 ? -20.584 10.513 39.723 1.00 91.25 182 THR A CA 1
ATOM 1464 C C . THR A 1 182 ? -20.890 9.198 40.426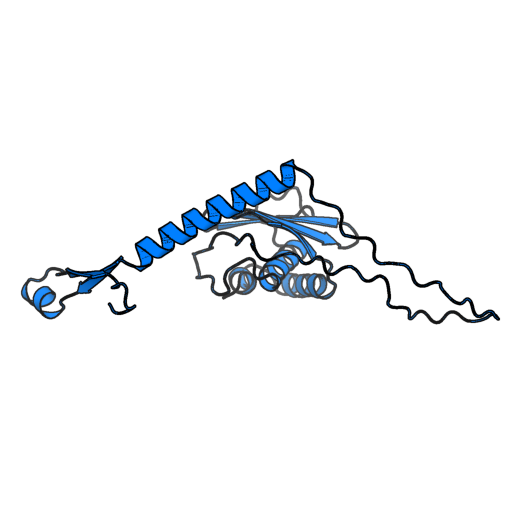 1.00 91.25 182 THR A C 1
ATOM 1466 O O . THR A 1 182 ? -20.221 8.860 41.403 1.00 91.25 182 THR A O 1
ATOM 1469 N N . LEU A 1 183 ? -21.791 8.392 39.853 1.00 88.56 183 LEU A N 1
ATOM 1470 C CA . LEU A 1 183 ? -22.129 7.072 40.391 1.00 88.56 183 LEU A CA 1
ATOM 1471 C C . LEU A 1 183 ? -20.932 6.122 40.364 1.00 88.56 183 LEU A C 1
ATOM 1473 O O . LEU A 1 183 ? -20.722 5.374 41.321 1.00 88.56 183 LEU A O 1
ATOM 1477 N N . SER A 1 184 ? -20.100 6.189 39.318 1.00 89.81 184 SER A N 1
ATOM 1478 C CA . SER A 1 184 ? -18.905 5.342 39.246 1.00 89.81 184 SER A CA 1
ATOM 1479 C C . SER A 1 184 ? -17.919 5.619 40.382 1.00 89.81 184 SER A C 1
ATOM 1481 O O . SER A 1 184 ? -17.256 4.711 40.885 1.00 89.81 184 SER A O 1
ATOM 1483 N N . ARG A 1 185 ? -17.805 6.885 40.801 1.00 90.25 185 ARG A N 1
ATOM 1484 C CA . ARG A 1 185 ? -16.926 7.290 41.905 1.00 90.25 185 ARG A CA 1
ATOM 1485 C C . ARG A 1 185 ? -17.518 6.956 43.267 1.00 90.25 185 ARG A C 1
ATOM 1487 O O . ARG A 1 185 ? -16.769 6.538 44.142 1.00 90.25 185 ARG A O 1
ATOM 1494 N N . GLU A 1 186 ? -18.828 7.110 43.440 1.00 91.12 186 GLU A N 1
ATOM 1495 C CA . GLU A 1 186 ? -19.520 6.772 44.689 1.00 91.12 186 GLU A CA 1
ATOM 1496 C C . GLU A 1 186 ? -19.514 5.265 44.971 1.00 91.12 186 GLU A C 1
ATOM 1498 O O . GLU A 1 186 ? -19.292 4.855 46.109 1.00 91.12 186 GLU A O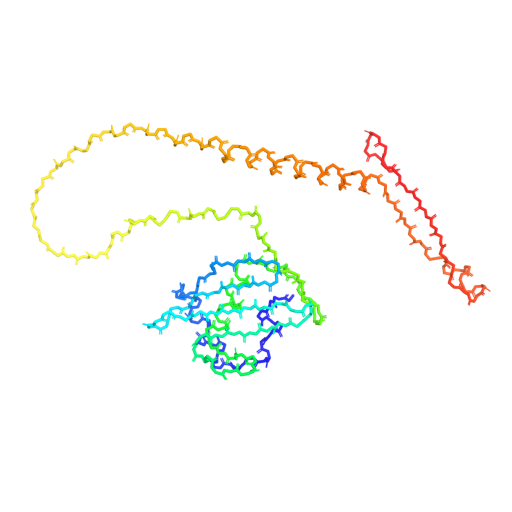 1
ATOM 1503 N N . GLN A 1 187 ? -19.708 4.433 43.944 1.00 86.31 187 GLN A N 1
ATOM 1504 C CA . GLN A 1 187 ? -19.730 2.973 44.094 1.00 86.31 187 GLN A CA 1
ATOM 1505 C C . GLN A 1 187 ? -18.347 2.317 43.968 1.00 86.31 187 GLN A C 1
ATOM 1507 O O . GLN A 1 187 ? -18.201 1.126 44.244 1.00 86.31 187 GLN A O 1
ATOM 1512 N N . GLY A 1 188 ? -17.326 3.070 43.544 1.00 88.69 188 GLY A N 1
ATOM 1513 C CA . GLY A 1 188 ? -15.977 2.547 43.307 1.00 88.69 188 GLY A CA 1
ATOM 1514 C C . GLY A 1 188 ? -15.904 1.511 42.176 1.00 88.69 188 GLY A C 1
ATOM 1515 O O . GLY A 1 188 ? -14.951 0.735 42.111 1.00 88.69 188 GLY A O 1
ATOM 1516 N N . GLN A 1 189 ? -16.908 1.476 41.300 1.00 87.81 189 GLN A N 1
ATOM 1517 C CA . GLN A 1 189 ? -17.028 0.563 40.163 1.00 87.81 189 GLN A CA 1
ATOM 1518 C C . GLN A 1 189 ? -17.476 1.352 38.934 1.00 87.81 189 GLN A C 1
ATOM 1520 O O . GLN A 1 189 ? -18.155 2.360 39.067 1.00 87.81 189 GLN A O 1
ATOM 1525 N N . LEU A 1 190 ? -17.101 0.918 37.730 1.00 90.31 190 LEU A N 1
ATOM 1526 C CA . LEU A 1 190 ? -17.500 1.607 36.503 1.00 90.31 190 LEU A CA 1
ATOM 1527 C C . LEU A 1 190 ? -18.997 1.387 36.235 1.00 90.31 190 LEU A C 1
ATOM 1529 O O . LEU A 1 190 ? -19.416 0.273 35.925 1.00 90.31 190 LEU A O 1
ATOM 1533 N N . VAL A 1 191 ? -19.781 2.456 36.322 1.00 91.44 191 VAL A N 1
ATOM 1534 C CA . VAL A 1 191 ? -21.212 2.476 36.014 1.00 91.44 191 VAL A CA 1
ATOM 1535 C C . VAL A 1 191 ? -21.397 3.002 34.593 1.00 91.44 191 VAL A C 1
ATOM 1537 O O . VAL A 1 191 ? -21.004 4.126 34.274 1.00 91.44 191 VAL A O 1
ATOM 1540 N N . ILE A 1 192 ? -21.981 2.167 33.732 1.00 91.88 192 ILE A N 1
ATOM 1541 C CA . ILE A 1 192 ? -22.282 2.494 32.336 1.00 91.88 192 ILE A CA 1
ATOM 1542 C C . ILE A 1 192 ? -23.797 2.518 32.166 1.00 91.88 192 ILE A C 1
ATOM 1544 O O . ILE A 1 192 ? -24.472 1.514 32.393 1.00 91.88 192 ILE A O 1
ATOM 1548 N N . GLU A 1 193 ? -24.317 3.647 31.712 1.00 91.12 193 GLU A N 1
ATOM 1549 C CA . GLU A 1 193 ? -25.688 3.778 31.251 1.00 91.12 193 GLU A CA 1
ATOM 1550 C C . GLU A 1 193 ? -25.756 3.458 29.755 1.00 91.12 193 GLU A C 1
ATOM 1552 O O . GLU A 1 193 ? -24.930 3.904 28.957 1.00 91.12 193 GLU A O 1
ATOM 1557 N N . THR A 1 194 ? -26.735 2.643 29.368 1.00 90.50 194 THR A N 1
ATOM 1558 C CA . THR A 1 194 ? -26.958 2.275 27.968 1.00 90.50 194 THR A CA 1
ATOM 1559 C C . THR A 1 194 ? -28.269 2.887 27.506 1.00 90.50 194 THR A C 1
ATOM 1561 O O . THR A 1 194 ? -29.331 2.503 27.992 1.00 90.50 194 THR A O 1
ATOM 1564 N N . SER A 1 195 ? -28.204 3.812 26.551 1.00 85.12 195 SER A N 1
ATOM 1565 C CA . SER A 1 195 ? -29.382 4.400 25.914 1.00 85.12 195 SER A CA 1
ATOM 1566 C C . SER A 1 195 ? -29.477 3.972 24.452 1.00 85.12 195 SER A C 1
ATOM 1568 O O . SER A 1 195 ? -28.472 3.746 23.779 1.00 85.12 195 SER A O 1
ATOM 1570 N N . GLN A 1 196 ? -30.700 3.828 23.950 1.00 84.69 196 GLN A N 1
ATOM 1571 C CA . GLN A 1 196 ? -30.966 3.501 22.553 1.00 84.69 196 GLN A CA 1
ATOM 1572 C C . GLN A 1 196 ? -31.824 4.604 21.941 1.00 84.69 196 GLN A C 1
ATOM 1574 O O . GLN A 1 196 ? -32.857 4.962 22.507 1.00 84.69 196 GLN A O 1
ATOM 1579 N N . ARG A 1 197 ? -31.433 5.104 20.766 1.00 80.56 197 ARG A N 1
ATOM 1580 C CA . ARG A 1 197 ? -32.261 6.012 19.963 1.00 80.56 197 ARG A CA 1
ATOM 1581 C C . ARG A 1 197 ? -32.521 5.432 18.583 1.00 80.56 197 ARG A C 1
ATOM 1583 O O . ARG A 1 197 ? -31.639 4.817 17.982 1.00 80.56 197 ARG A O 1
ATOM 1590 N N . GLN A 1 198 ? -33.746 5.617 18.102 1.00 80.69 198 GLN A N 1
ATOM 1591 C CA . GLN A 1 198 ? -34.167 5.158 16.788 1.00 80.69 198 GLN A CA 1
ATOM 1592 C C . GLN A 1 198 ? -34.692 6.339 15.985 1.00 80.69 198 GLN A C 1
ATOM 1594 O O . GLN A 1 198 ? -35.587 7.051 16.437 1.00 80.69 198 GLN A O 1
ATOM 1599 N N . ARG A 1 199 ? -34.166 6.509 14.774 1.00 73.56 199 ARG A N 1
ATOM 1600 C CA . ARG A 1 199 ? -34.583 7.592 13.891 1.00 73.56 199 ARG A CA 1
ATOM 1601 C C . ARG A 1 199 ? -36.036 7.391 13.460 1.00 73.56 199 ARG A C 1
ATOM 1603 O O . ARG A 1 199 ? -36.416 6.321 12.984 1.00 73.56 199 ARG A O 1
ATOM 1610 N N . ARG A 1 200 ? -36.865 8.416 13.643 1.00 73.56 200 ARG A N 1
ATOM 1611 C CA . ARG A 1 200 ? -38.267 8.429 13.207 1.00 73.56 200 ARG A CA 1
ATOM 1612 C C . ARG A 1 200 ? -38.343 8.715 11.705 1.00 73.56 200 ARG A C 1
ATOM 1614 O O . ARG A 1 200 ? -37.441 9.320 11.129 1.00 73.56 200 ARG A O 1
ATOM 1621 N N . GLY A 1 201 ? -39.450 8.335 11.062 1.00 58.34 201 GLY A N 1
ATOM 1622 C CA . GLY A 1 201 ? -39.657 8.529 9.615 1.00 58.34 201 GLY A CA 1
ATOM 1623 C C . GLY A 1 201 ? -39.635 9.992 9.134 1.00 58.34 201 GLY A C 1
ATOM 1624 O O . GLY A 1 201 ? -39.558 10.233 7.936 1.00 58.34 201 GLY A O 1
ATOM 1625 N N . ASN A 1 202 ? -39.666 10.969 10.049 1.00 66.69 202 ASN A N 1
ATOM 1626 C CA . ASN A 1 202 ? -39.500 12.401 9.771 1.00 66.69 202 ASN A CA 1
ATOM 1627 C C . ASN A 1 202 ? -38.028 12.875 9.816 1.00 66.69 202 ASN A C 1
ATOM 1629 O O . ASN A 1 202 ? -37.764 14.058 9.629 1.00 66.69 202 ASN A O 1
ATOM 1633 N N . GLY A 1 203 ? -37.070 11.973 10.056 1.00 59.62 203 GLY A N 1
ATOM 1634 C CA . GLY A 1 203 ? -35.640 12.275 10.077 1.00 59.62 203 GLY A CA 1
ATOM 1635 C C . GLY A 1 203 ? -35.089 12.758 11.424 1.00 59.62 203 GLY A C 1
ATOM 1636 O O . GLY A 1 203 ? -33.871 12.950 11.506 1.00 59.62 203 GLY A O 1
ATOM 1637 N N . GLU A 1 204 ? -35.934 12.900 12.451 1.00 64.62 204 GLU A N 1
ATOM 1638 C CA . GLU A 1 204 ? -35.560 13.232 13.837 1.00 64.62 204 GLU A CA 1
ATOM 1639 C C . GLU A 1 204 ? -35.176 11.975 14.644 1.00 64.62 204 GLU A C 1
ATOM 1641 O O . GLU A 1 204 ? -35.569 10.860 14.291 1.00 64.62 204 GLU A O 1
ATOM 1646 N N . TRP A 1 205 ? -34.384 12.155 15.707 1.00 63.44 205 TRP A N 1
ATOM 1647 C CA . TRP A 1 205 ? -33.837 11.088 16.562 1.00 63.44 205 TRP A CA 1
ATOM 1648 C C . TRP A 1 205 ? -34.613 10.891 17.862 1.00 63.44 205 TRP A C 1
ATOM 1650 O O . TRP A 1 205 ? -35.123 11.899 18.398 1.00 63.44 205 TRP A O 1
#

Secondary structure (DSSP, 8-state):
--HHHHHGGGS-HHHHHHHHHHHHTT-EEEEEE-SSEEEEEEESSSEEEEEEEEETTEEEEEETTSTT-SS----HHHHHHHHHHHHTT-S-S-PBTTB-PPPP---S-----------------------PPPP-PPPPPPPPPPHHHHHHHHHHHHHHHHHHHHHHHHHTEEEEEEE-HHHHHHHTS--EEEEEEE--TTS--